Protein AF-0000000080178381 (afdb_homodimer)

Solvent-accessible surface area (backbone atoms only — not comparable to full-atom values): 13931 Å² total; per-residue (Å²): 130,82,84,42,24,27,36,37,38,42,41,28,41,81,83,70,48,75,40,32,38,35,23,64,36,39,39,66,23,72,87,39,94,45,30,37,79,58,38,41,24,31,40,45,40,70,76,48,69,77,22,50,85,29,58,55,82,27,38,68,21,19,51,15,33,73,89,41,74,45,46,66,42,96,58,54,46,18,59,75,32,49,33,56,43,47,26,31,85,32,69,50,40,33,88,44,24,36,86,57,72,25,72,48,89,58,78,54,37,22,22,26,42,34,62,61,67,28,50,38,26,8,44,62,44,56,36,41,34,39,31,71,54,73,76,84,120,129,83,85,43,22,26,36,36,38,42,39,29,39,81,85,69,47,74,40,30,36,32,23,65,36,39,38,67,22,73,85,39,93,46,30,36,80,57,37,41,24,33,41,46,40,72,75,47,69,77,23,52,86,31,58,54,82,28,38,68,21,19,50,14,33,75,89,41,76,45,46,66,43,97,58,52,47,18,59,76,31,50,33,57,41,48,24,31,84,33,70,50,40,34,88,44,23,37,85,58,72,27,73,46,90,57,78,54,38,20,23,27,42,34,62,59,66,29,50,39,24,8,44,63,44,57,36,42,34,39,31,70,56,73,74,84,121

InterPro domains:
  IPR002181 Fibrinogen, alpha/beta/gamma chain, C-terminal globular domain [PF00147] (2-132)
  IPR002181 Fibrinogen, alpha/beta/gamma chain, C-terminal globular domain [PS51406] (1-134)
  IPR002181 Fibrinogen, alpha/beta/gamma chain, C-terminal globular domain [SM00186] (1-133)
  IPR014716 Fibrinogen, alpha/beta/gamma chain, C-terminal globular, subdomain 1 [G3DSA:3.90.215.10] (1-135)
  IPR020837 Fibrinogen, conserved site [PS00514] (85-97)
  IPR036056 Fibrinogen-like, C-terminal [SSF56496] (2-133)
  IPR050373 Fibrinogen C-terminal domain-containing protein [PTHR19143] (2-132)

Organism: Aquarana catesbeiana (NCBI:txid8400)

Secondary structure (DSSP, 8-state):
---EEEEEEEEE-TT--EEEEEEEEEEESTT-SSHHHHT--EEEEEEEESS--SSGGGTTPPPB-SS---SSSSS-HHHHTTS-B--BSB-SEETTSB---EE-SSSS-BSEEHHHH-SSEE-SEEEEEEEEE----/---EEEEEEEEE-TT--EEEEEEEEEEESTT-SSHHHHT--EEEEEEEESS--SSGGGTTPPPB-SS---SSSSS-HHHHTTS-B--BSB-SEETTSB---EE-SSSS-BSEEHHHH-SSEE-SEEEEEEEEE----

Sequence (274 aa):
MQTHYQLRIDLTDFENSTAYAQYNTFGVGLYSVNADEDGYPLTVSDYSGNAGDSFGKHSGMKFTTKDMDNDHSENNCASFYHGAWWYRNCHTSNLNGQYLRGHHASYADGIEWSSWTGWQYSLKFTEMKIRPLREEKMQTHYQLRIDLTDFENSTAYAQYNTFGVGLYSVNADEDGYPLTVSDYSGNAGDSFGKHSGMKFTTKDMDNDHSENNCASFYHGAWWYRNCHTSNLNGQYLRGHHASYADGIEWSSWTGWQYSLKFTEMKIRPLREEK

Foldseek 3Di:
DDWFKKKKKWFAAPVRDIWIKIFRGWAWCVVPPDSPVVQGFIATHDIDIDQDDFCNVLHRAHKFAPVRAGEQDPDRLCVVLPHIDSAYVGGQADQGFDQPRFFADDFQRARHNDSHRHGRTHTDDMDMDMDTDDPPD/DDWFKKKKKWFAAPVRDIWIKIFRGWAWCVVPPDSPVVQGFIATHDIDIDQDDFCNVLHRAHKFAPVRAGEQDPDRLCVVLPHIDSAYVGGQADQGFDQPRFFADDFQRARHNDSHRHGRTHTDDMDMDMDTDDPPD

pLDDT: mean 91.22, std 12.2, range [43.28, 98.88]

Structure (mmCIF, N/CA/C/O backbone):
data_AF-0000000080178381-model_v1
#
loop_
_entity.id
_entity.type
_entity.pdbx_description
1 polymer 'Fibrinogen C-terminal domain-containing protein'
#
loop_
_atom_site.group_PDB
_atom_site.id
_atom_site.type_symbol
_atom_site.label_atom_id
_atom_site.label_alt_id
_atom_site.label_comp_id
_atom_site.label_asym_id
_atom_site.label_entity_id
_atom_site.label_seq_id
_atom_site.pdbx_PDB_ins_code
_atom_site.Cartn_x
_atom_site.Cartn_y
_atom_site.Cartn_z
_atom_site.occupancy
_atom_site.B_iso_or_equiv
_atom_site.auth_seq_id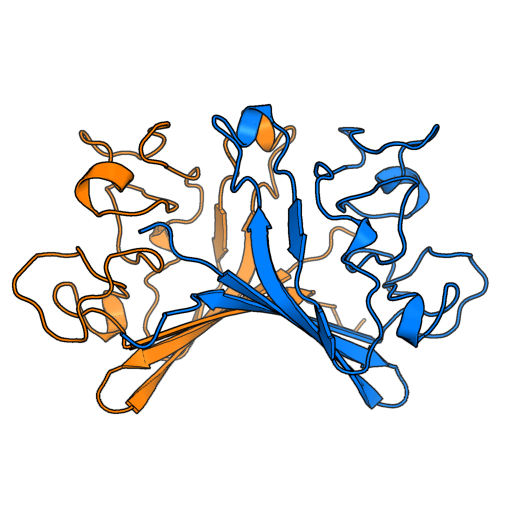
_atom_site.auth_comp_id
_atom_site.auth_asym_id
_atom_site.auth_atom_id
_atom_site.pdbx_PDB_model_num
ATOM 1 N N . MET A 1 1 ? 3.312 -5.754 -20.453 1 43.28 1 MET A N 1
ATOM 2 C CA . MET A 1 1 ? 2.789 -4.434 -20.109 1 43.28 1 MET A CA 1
ATOM 3 C C . MET A 1 1 ? 2.893 -4.184 -18.609 1 43.28 1 MET A C 1
ATOM 5 O O . MET A 1 1 ? 2.801 -5.121 -17.812 1 43.28 1 MET A O 1
ATOM 9 N N . GLN A 1 2 ? 3.492 -3.15 -18.234 1 55.22 2 GLN A N 1
ATOM 10 C CA . GLN A 1 2 ? 3.664 -2.869 -16.812 1 55.22 2 GLN A CA 1
ATOM 11 C C . GLN A 1 2 ? 2.32 -2.619 -16.141 1 55.22 2 GLN A C 1
ATOM 13 O O . GLN A 1 2 ? 1.459 -1.933 -16.688 1 55.22 2 GLN A O 1
ATOM 18 N N . THR A 1 3 ? 1.926 -3.367 -15.188 1 67.25 3 THR A N 1
ATOM 19 C CA . THR A 1 3 ? 0.679 -3.207 -14.445 1 67.25 3 THR A CA 1
ATOM 20 C C . THR A 1 3 ? 0.602 -1.823 -13.805 1 67.25 3 THR A C 1
ATOM 22 O O . THR A 1 3 ? 1.578 -1.348 -13.227 1 67.25 3 THR A O 1
ATOM 25 N N . HIS A 1 4 ? -0.425 -1.057 -14.336 1 85.75 4 HIS A N 1
ATOM 26 C CA . HIS A 1 4 ? -0.74 0.217 -13.695 1 85.75 4 HIS A CA 1
ATOM 27 C C . HIS A 1 4 ? -1.604 0.014 -12.453 1 85.75 4 HIS A C 1
ATOM 29 O O . HIS A 1 4 ? -2.428 -0.903 -12.414 1 85.75 4 HIS A O 1
ATOM 35 N N . TYR A 1 5 ? -1.321 0.897 -11.484 1 94.12 5 TYR A N 1
ATOM 36 C CA . TYR A 1 5 ? -2.082 0.745 -10.25 1 94.12 5 TYR A CA 1
ATOM 37 C C . TYR A 1 5 ? -2.881 2.006 -9.945 1 94.12 5 TYR A C 1
ATOM 39 O O . TYR A 1 5 ? -2.492 3.105 -10.344 1 94.12 5 TYR A O 1
ATOM 47 N N . GLN A 1 6 ? -3.986 1.771 -9.367 1 96.81 6 GLN A N 1
ATOM 48 C CA . GLN A 1 6 ? -4.816 2.82 -8.781 1 96.81 6 GLN A CA 1
ATOM 49 C C . GLN A 1 6 ? -4.688 2.84 -7.258 1 96.81 6 GLN A C 1
ATOM 51 O O . GLN A 1 6 ? -4.578 1.787 -6.629 1 96.81 6 GLN A O 1
ATOM 56 N N . LEU A 1 7 ? -4.738 4.02 -6.695 1 98.19 7 LEU A N 1
ATOM 57 C CA . LEU A 1 7 ? -4.73 4.219 -5.25 1 98.19 7 LEU A CA 1
ATOM 58 C C . LEU A 1 7 ? -5.973 4.977 -4.797 1 98.19 7 LEU A C 1
ATOM 60 O O . LEU A 1 7 ? -6.293 6.035 -5.34 1 98.19 7 LEU A O 1
ATOM 64 N N . ARG A 1 8 ? -6.68 4.406 -3.939 1 98.56 8 ARG A N 1
ATOM 65 C CA . ARG A 1 8 ? -7.754 5.113 -3.256 1 98.56 8 ARG A CA 1
ATOM 66 C C . ARG A 1 8 ? -7.449 5.266 -1.769 1 98.56 8 ARG A C 1
ATOM 68 O O . ARG A 1 8 ? -6.969 4.332 -1.129 1 98.56 8 ARG A O 1
ATOM 75 N N . ILE A 1 9 ? -7.652 6.422 -1.233 1 98.75 9 ILE A N 1
ATOM 76 C CA . ILE A 1 9 ? -7.48 6.711 0.186 1 98.75 9 ILE A CA 1
ATOM 77 C C . ILE A 1 9 ? -8.828 7.098 0.798 1 98.75 9 ILE A C 1
ATOM 79 O O . ILE A 1 9 ? -9.445 8.086 0.385 1 98.75 9 ILE A O 1
ATOM 83 N N . ASP A 1 10 ? -9.281 6.371 1.754 1 98.81 10 ASP A N 1
ATOM 84 C CA . ASP A 1 10 ? -10.492 6.672 2.506 1 98.81 10 ASP A CA 1
ATOM 85 C C . ASP A 1 10 ? -10.164 7.371 3.824 1 98.81 10 ASP A C 1
ATOM 87 O O . ASP A 1 10 ? -9.25 6.957 4.539 1 98.81 10 ASP A O 1
ATOM 91 N N . LEU A 1 11 ? -10.922 8.406 4.07 1 98.81 11 LEU A N 1
ATOM 92 C CA . LEU A 1 11 ? -10.695 9.25 5.234 1 98.81 11 LEU A CA 1
ATOM 93 C C . LEU A 1 11 ? -11.953 9.352 6.09 1 98.81 11 LEU A C 1
ATOM 95 O O . LEU A 1 11 ? -13.062 9.445 5.562 1 98.81 11 LEU A O 1
ATOM 99 N N . THR A 1 12 ? -11.844 9.328 7.398 1 98.62 12 THR A N 1
ATOM 100 C CA . THR A 1 12 ? -12.938 9.516 8.344 1 98.62 12 THR A CA 1
ATOM 101 C C . THR A 1 12 ? -12.539 10.484 9.453 1 98.62 12 THR A C 1
ATOM 103 O O . THR A 1 12 ? -11.43 10.406 9.984 1 98.62 12 THR A O 1
ATOM 106 N N . ASP A 1 13 ? -13.469 11.375 9.703 1 98.5 13 ASP A N 1
ATOM 107 C CA . ASP A 1 13 ? -13.211 12.297 10.812 1 98.5 13 ASP A CA 1
ATOM 108 C C . ASP A 1 13 ? -13.945 11.852 12.078 1 98.5 13 ASP A C 1
ATOM 110 O O . ASP A 1 13 ? -14.555 10.781 12.102 1 98.5 13 ASP A O 1
ATOM 114 N N . PHE A 1 14 ? -13.805 12.562 13.141 1 98.12 14 PHE A N 1
ATOM 115 C CA . PHE A 1 14 ? -14.336 12.148 14.43 1 98.12 14 PHE A CA 1
ATOM 116 C C . PHE A 1 14 ? -15.828 12.43 14.516 1 98.12 14 PHE A C 1
ATOM 118 O O . PHE A 1 14 ? -16.5 11.961 15.438 1 98.12 14 PHE A O 1
ATOM 125 N N . GLU A 1 15 ? -16.359 13.109 13.578 1 97.94 15 GLU A N 1
ATOM 126 C CA . GLU A 1 15 ? -17.812 13.242 13.445 1 97.94 15 GLU A CA 1
ATOM 127 C C . GLU A 1 15 ? -18.391 12.141 12.57 1 97.94 15 GLU A C 1
ATOM 129 O O . GLU A 1 15 ? -19.578 12.164 12.234 1 97.94 15 GLU A O 1
ATOM 134 N N . ASN A 1 16 ? -17.578 11.242 12.148 1 98.31 16 ASN A N 1
ATOM 135 C CA . ASN A 1 16 ? -17.922 10.086 11.328 1 98.31 16 ASN A CA 1
ATOM 136 C C . ASN A 1 16 ? -18.281 10.492 9.906 1 98.31 16 ASN A C 1
ATOM 138 O O . ASN A 1 16 ? -19 9.766 9.211 1 98.31 16 ASN A O 1
ATOM 142 N N . SER A 1 17 ? -17.953 11.664 9.586 1 98.62 17 SER A N 1
ATOM 143 C CA . SER A 1 17 ? -18.016 12.008 8.172 1 98.62 17 SER A CA 1
ATOM 144 C C . SER A 1 17 ? -16.906 11.312 7.387 1 98.62 17 SER A C 1
ATOM 146 O O . SER A 1 17 ? -15.82 11.062 7.926 1 98.62 17 SER A O 1
ATOM 148 N N . THR A 1 18 ? -17.203 11.016 6.129 1 98.75 18 THR A N 1
ATOM 149 C CA . THR A 1 18 ? -16.219 10.312 5.312 1 98.75 18 THR A CA 1
ATOM 150 C C . THR A 1 18 ? -15.93 11.086 4.031 1 98.75 18 THR A C 1
ATOM 152 O O . THR A 1 18 ? -16.797 11.797 3.518 1 98.75 18 THR A O 1
ATOM 155 N N . ALA A 1 19 ? -14.758 11.023 3.535 1 98.88 19 ALA A N 1
ATOM 156 C CA . ALA A 1 19 ? -14.289 11.516 2.244 1 98.88 19 ALA A CA 1
ATOM 157 C C . ALA A 1 19 ? -13.273 10.57 1.626 1 98.88 19 ALA A C 1
ATOM 159 O O . ALA A 1 19 ? -12.805 9.633 2.285 1 98.88 19 ALA A O 1
ATOM 160 N N . TYR A 1 20 ? -13.023 10.773 0.328 1 98.88 20 TYR A N 1
ATOM 161 C CA . TYR A 1 20 ? -12.031 9.906 -0.297 1 98.88 20 TYR A CA 1
ATOM 162 C C . TYR A 1 20 ? -11.258 10.656 -1.379 1 98.88 20 TYR A C 1
ATOM 164 O O . TYR A 1 20 ? -11.742 11.641 -1.928 1 98.88 20 TYR A O 1
ATOM 172 N N . ALA A 1 21 ? -10.094 10.227 -1.617 1 98.88 21 ALA A N 1
ATOM 173 C CA . ALA A 1 21 ? -9.234 10.633 -2.725 1 98.88 21 ALA A CA 1
ATOM 174 C C . ALA A 1 21 ? -8.789 9.422 -3.547 1 98.88 21 ALA A C 1
ATOM 176 O O . ALA A 1 21 ? -8.328 8.422 -2.992 1 98.88 21 ALA A O 1
ATOM 177 N N . GLN A 1 22 ? -8.984 9.523 -4.828 1 98.75 22 GLN A N 1
ATOM 178 C CA . GLN A 1 22 ? -8.594 8.445 -5.727 1 98.75 22 GLN A CA 1
ATOM 179 C C . GLN A 1 22 ? -7.609 8.945 -6.785 1 98.75 22 GLN A C 1
ATOM 181 O O . GLN A 1 22 ? -7.785 10.031 -7.34 1 98.75 22 GLN A O 1
ATOM 186 N N . TYR A 1 23 ? -6.57 8.141 -7.004 1 98.5 23 TYR A N 1
ATOM 187 C CA . TYR A 1 23 ? -5.57 8.414 -8.031 1 98.5 23 TYR A CA 1
ATOM 188 C C . TYR A 1 23 ? -5.473 7.254 -9.016 1 98.5 23 TYR A C 1
ATOM 190 O O . TYR A 1 23 ? -5.195 6.117 -8.625 1 98.5 23 TYR A O 1
ATOM 198 N N . ASN A 1 24 ? -5.605 7.527 -10.32 1 97.06 24 ASN A N 1
ATOM 199 C CA . ASN A 1 24 ? -5.641 6.457 -11.312 1 97.06 24 ASN A CA 1
ATOM 200 C C . ASN A 1 24 ? -4.238 6.039 -11.742 1 97.06 24 ASN A C 1
ATOM 202 O O . ASN A 1 24 ? -4.062 5.016 -12.406 1 97.06 24 ASN A O 1
ATOM 206 N N . THR A 1 25 ? -3.297 6.797 -11.391 1 95.25 25 THR A N 1
ATOM 207 C CA . THR A 1 25 ? -1.892 6.438 -11.547 1 95.25 25 THR A CA 1
ATOM 208 C C . THR A 1 25 ? -1.187 6.422 -10.195 1 95.25 25 THR A C 1
ATOM 210 O O . THR A 1 25 ? -1.163 7.434 -9.492 1 95.25 25 THR A O 1
ATOM 213 N N . PHE A 1 26 ? -0.687 5.277 -9.945 1 95.31 26 PHE A N 1
ATOM 214 C CA . PHE A 1 26 ? -0 5.145 -8.664 1 95.31 26 PHE A CA 1
ATOM 215 C C . PHE A 1 26 ? 1.188 4.199 -8.781 1 95.31 26 PHE A C 1
ATOM 217 O O . PHE A 1 26 ? 1.103 3.17 -9.453 1 95.31 26 PHE A O 1
ATOM 224 N N . GLY A 1 27 ? 2.23 4.617 -8.008 1 90.69 27 GLY A N 1
ATOM 225 C CA . GLY A 1 27 ? 3.367 3.721 -7.852 1 90.69 27 GLY A CA 1
ATOM 226 C C . GLY A 1 27 ? 4.438 4.266 -6.926 1 90.69 27 GLY A C 1
ATOM 227 O O . GLY A 1 27 ? 4.555 5.48 -6.75 1 90.69 27 GLY A O 1
ATOM 228 N N . VAL A 1 28 ? 5.188 3.371 -6.375 1 85.5 28 VAL A N 1
ATOM 229 C CA . VAL A 1 28 ? 6.383 3.707 -5.609 1 85.5 28 VAL A CA 1
ATOM 230 C C . VAL A 1 28 ? 7.617 3.119 -6.289 1 85.5 28 VAL A C 1
ATOM 232 O O . VAL A 1 28 ? 7.684 1.911 -6.527 1 85.5 28 VAL A O 1
ATOM 235 N N . GLY A 1 29 ? 8.508 3.977 -6.699 1 78.25 29 GLY A N 1
ATOM 236 C CA . GLY A 1 29 ? 9.711 3.537 -7.387 1 78.25 29 GLY A CA 1
ATOM 237 C C . GLY A 1 29 ? 9.461 3.154 -8.836 1 78.25 29 GLY A C 1
ATOM 238 O O . GLY A 1 29 ? 10.242 2.398 -9.422 1 78.25 29 GLY A O 1
ATOM 239 N N . LEU A 1 30 ? 8.32 3.482 -9.406 1 67.25 30 LEU A N 1
ATOM 240 C CA . LEU A 1 30 ? 7.887 3.066 -10.734 1 67.25 30 LEU A CA 1
ATOM 241 C C . LEU A 1 30 ? 8.93 3.428 -11.789 1 67.25 30 LEU A C 1
ATOM 243 O O . LEU A 1 30 ? 9.219 2.627 -12.68 1 67.25 30 LEU A O 1
ATOM 247 N N . TYR A 1 31 ? 9.5 4.484 -11.672 1 62.75 31 TYR A N 1
ATOM 248 C CA . TYR A 1 31 ? 10.422 4.926 -12.711 1 62.75 31 TYR A CA 1
ATOM 249 C C . TYR A 1 31 ? 11.867 4.762 -12.258 1 62.75 31 TYR A C 1
ATOM 251 O O . TYR A 1 31 ? 12.789 5.25 -12.914 1 62.75 31 TYR A O 1
ATOM 259 N N . SER A 1 32 ? 11.922 4.023 -11.227 1 60.69 32 SER A N 1
ATOM 260 C CA . SER A 1 32 ? 13.273 3.898 -10.688 1 60.69 32 SER A CA 1
ATOM 261 C C . SER A 1 32 ? 13.977 2.666 -11.242 1 60.69 32 SER A C 1
ATOM 263 O O . SER A 1 32 ? 13.375 1.599 -11.359 1 60.69 32 SER A O 1
ATOM 265 N N . VAL A 1 33 ? 15.148 2.867 -11.867 1 58.97 33 VAL A N 1
ATOM 266 C CA . VAL A 1 33 ? 15.977 1.742 -12.281 1 58.97 33 VAL A CA 1
ATOM 267 C C . VAL A 1 33 ? 16.391 0.929 -11.062 1 58.97 33 VAL A C 1
ATOM 269 O O . VAL A 1 33 ? 16.406 -0.303 -11.102 1 58.97 33 VAL A O 1
ATOM 272 N N . ASN A 1 34 ? 16.75 1.725 -10.008 1 64.75 34 ASN A N 1
ATOM 273 C CA . ASN A 1 34 ? 17.078 1.156 -8.703 1 64.75 34 ASN A CA 1
ATOM 274 C C . ASN A 1 34 ? 16.359 1.886 -7.578 1 64.75 34 ASN A C 1
ATOM 276 O O . ASN A 1 34 ? 16.844 2.902 -7.078 1 64.75 34 ASN A O 1
ATOM 280 N N . ALA A 1 35 ? 15.164 1.38 -7.352 1 61 35 ALA A N 1
ATOM 281 C CA . ALA A 1 35 ? 14.328 2.066 -6.375 1 61 35 ALA A CA 1
ATOM 282 C C . ALA A 1 35 ? 15.07 2.271 -5.055 1 61 35 ALA A C 1
ATOM 284 O O . ALA A 1 35 ? 14.906 3.303 -4.398 1 61 35 ALA A O 1
ATOM 285 N N . ASP A 1 36 ? 15.891 1.332 -4.773 1 60.75 36 ASP A N 1
ATOM 286 C CA . ASP A 1 36 ? 16.641 1.412 -3.521 1 60.75 36 ASP A CA 1
ATOM 287 C C . ASP A 1 36 ? 17.578 2.615 -3.518 1 60.75 36 ASP A C 1
ATOM 289 O O . ASP A 1 36 ? 17.703 3.312 -2.51 1 60.75 36 ASP A O 1
ATOM 293 N N . GLU A 1 37 ? 18.094 2.754 -4.594 1 66.31 37 GLU A N 1
ATOM 294 C CA . GLU A 1 37 ? 19.062 3.844 -4.727 1 66.31 37 GLU A CA 1
ATOM 295 C C . GLU A 1 37 ? 18.344 5.184 -4.922 1 66.31 37 GLU A C 1
ATOM 297 O O . GLU A 1 37 ? 18.828 6.219 -4.453 1 66.31 37 GLU A O 1
ATOM 302 N N . ASP A 1 38 ? 17.219 5.02 -5.387 1 70.62 38 ASP A N 1
ATOM 303 C CA . ASP A 1 38 ? 16.547 6.262 -5.766 1 70.62 38 ASP A CA 1
ATOM 304 C C . ASP A 1 38 ? 15.586 6.727 -4.668 1 70.62 38 ASP A C 1
ATOM 306 O O . ASP A 1 38 ? 14.953 7.773 -4.797 1 70.62 38 ASP A O 1
ATOM 310 N N . GLY A 1 39 ? 15.43 6.012 -3.584 1 73.75 39 GLY A N 1
ATOM 311 C CA . GLY A 1 39 ? 14.719 6.473 -2.404 1 73.75 39 GLY A CA 1
ATOM 312 C C . GLY A 1 39 ? 13.211 6.289 -2.51 1 73.75 39 GLY A C 1
ATOM 313 O O . GLY A 1 39 ? 12.445 7.082 -1.964 1 73.75 39 GLY A O 1
ATOM 314 N N . TYR A 1 40 ? 12.68 5.43 -3.338 1 78.5 40 TYR A N 1
ATOM 315 C CA . TYR A 1 40 ? 11.273 5.039 -3.463 1 78.5 40 TYR A CA 1
ATOM 316 C C . TYR A 1 40 ? 10.398 6.242 -3.793 1 78.5 40 TYR A C 1
ATOM 318 O O . TYR A 1 40 ? 9.477 6.574 -3.043 1 78.5 40 TYR A O 1
ATOM 326 N N . PRO A 1 41 ? 10.688 6.801 -4.816 1 89.25 41 PRO A N 1
ATOM 327 C CA . PRO A 1 41 ? 9.875 7.973 -5.168 1 89.25 41 PRO A CA 1
ATOM 328 C C . PRO A 1 41 ? 8.414 7.617 -5.434 1 89.25 41 PRO A C 1
ATOM 330 O O . PRO A 1 41 ? 8.125 6.562 -6.012 1 89.25 41 PRO A O 1
ATOM 333 N N . LEU A 1 42 ? 7.602 8.484 -4.977 1 93.06 42 LEU A N 1
ATOM 334 C CA . LEU A 1 42 ? 6.164 8.344 -5.172 1 93.06 42 LEU A CA 1
ATOM 335 C C . LEU A 1 42 ? 5.758 8.812 -6.566 1 93.06 42 LEU A C 1
ATOM 337 O O . LEU A 1 42 ? 6.273 9.812 -7.062 1 93.06 42 LEU A O 1
ATOM 341 N N . THR A 1 43 ? 4.934 8.078 -7.211 1 93.94 43 THR A N 1
ATOM 342 C CA . THR A 1 43 ? 4.191 8.523 -8.383 1 93.94 43 THR A CA 1
ATOM 343 C C . THR A 1 43 ? 2.688 8.477 -8.125 1 93.94 43 THR A C 1
ATOM 345 O O . THR A 1 43 ? 2.141 7.418 -7.809 1 93.94 43 THR A O 1
ATOM 348 N N . VAL A 1 44 ? 2.074 9.594 -8.172 1 97.19 44 VAL A N 1
ATOM 349 C CA . VAL A 1 44 ? 0.626 9.664 -8.008 1 97.19 44 VAL A CA 1
ATOM 350 C C . VAL A 1 44 ? 0.062 10.773 -8.891 1 97.19 44 VAL A C 1
ATOM 352 O O . VAL A 1 44 ? 0.637 11.859 -8.984 1 97.19 44 VAL A O 1
ATOM 355 N N . SER A 1 45 ? -0.987 10.461 -9.672 1 97.31 45 SER A N 1
ATOM 356 C CA . SER A 1 45 ? -1.617 11.453 -10.531 1 97.31 45 SER A CA 1
ATOM 357 C C . SER A 1 45 ? -3.031 11.039 -10.922 1 97.31 45 SER A C 1
ATOM 359 O O . SER A 1 45 ? -3.49 9.953 -10.539 1 97.31 45 SER A O 1
ATOM 361 N N . ASP A 1 46 ? -3.812 12.023 -11.633 1 97.88 46 ASP A N 1
ATOM 362 C CA . ASP A 1 46 ? -5.16 11.781 -12.133 1 97.88 46 ASP A CA 1
ATOM 363 C C . ASP A 1 46 ? -6.156 11.633 -10.984 1 97.88 46 ASP A C 1
ATOM 365 O O . ASP A 1 46 ? -6.895 10.648 -10.922 1 97.88 46 ASP A O 1
ATOM 369 N N . TYR A 1 47 ? -6.246 12.672 -10.234 1 98.62 47 TYR A N 1
ATOM 370 C CA . TYR A 1 47 ? -7.043 12.734 -9.016 1 98.62 47 TYR A CA 1
ATOM 371 C C . TYR A 1 47 ? -8.531 12.789 -9.336 1 98.62 47 TYR A C 1
ATOM 373 O O . TYR A 1 47 ? -8.938 13.461 -10.281 1 98.62 47 TYR A O 1
ATOM 381 N N . SER A 1 48 ? -9.297 12.109 -8.562 1 98.75 48 SER A N 1
ATOM 382 C CA . SER A 1 48 ? -10.742 12.266 -8.398 1 98.75 48 SER A CA 1
ATOM 383 C C . SER A 1 48 ? -11.164 12.016 -6.957 1 98.75 48 SER A C 1
ATOM 385 O O . SER A 1 48 ? -10.422 11.414 -6.18 1 98.75 48 SER A O 1
ATOM 387 N N . GLY A 1 49 ? -12.375 12.539 -6.555 1 98.75 49 GLY A N 1
ATOM 388 C CA . GLY A 1 49 ? -12.883 12.359 -5.207 1 98.75 49 GLY A CA 1
ATOM 389 C C . GLY A 1 49 ? -13.453 13.633 -4.605 1 98.75 49 GLY A C 1
ATOM 390 O O . GLY A 1 49 ? -13.523 14.664 -5.277 1 98.75 49 GLY A O 1
ATOM 391 N N . ASN A 1 50 ? -13.867 13.547 -3.301 1 98.88 50 ASN A N 1
ATOM 392 C CA . ASN A 1 50 ? -14.508 14.688 -2.658 1 98.88 50 ASN A CA 1
ATOM 393 C C . ASN A 1 50 ? -13.68 15.211 -1.486 1 98.88 50 ASN A C 1
ATOM 395 O O . ASN A 1 50 ? -14.109 16.109 -0.769 1 98.88 50 ASN A O 1
ATOM 399 N N . ALA A 1 51 ? -12.523 14.727 -1.276 1 98.81 51 ALA A N 1
ATOM 400 C CA . ALA A 1 51 ? -11.68 15.141 -0.161 1 98.81 51 ALA A CA 1
ATOM 401 C C . ALA A 1 51 ? -10.781 16.312 -0.559 1 98.81 51 ALA A C 1
ATOM 403 O O . ALA A 1 51 ? -10.164 16.953 0.298 1 98.81 51 ALA A O 1
ATOM 404 N N . GLY A 1 52 ? -10.766 16.609 -1.847 1 98.81 52 GLY A N 1
ATOM 405 C CA . GLY A 1 52 ? -9.727 17.5 -2.336 1 98.81 52 GLY A CA 1
ATOM 406 C C . GLY A 1 52 ? -8.383 16.797 -2.5 1 98.81 52 GLY A C 1
ATOM 407 O O . GLY A 1 52 ? -8.094 15.828 -1.806 1 98.81 52 GLY A O 1
ATOM 408 N N . ASP A 1 53 ? -7.535 17.312 -3.393 1 98.81 53 ASP A N 1
ATOM 409 C CA . ASP A 1 53 ? -6.262 16.656 -3.693 1 98.81 53 ASP A CA 1
ATOM 410 C C . ASP A 1 53 ? -5.16 17.156 -2.758 1 98.81 53 ASP A C 1
ATOM 412 O O . ASP A 1 53 ? -4.629 18.266 -2.943 1 98.81 53 ASP A O 1
ATOM 416 N N . SER A 1 54 ? -4.762 16.391 -1.815 1 98.81 54 SER A N 1
ATOM 417 C CA . SER A 1 54 ? -3.703 16.75 -0.877 1 98.81 54 SER A CA 1
ATOM 418 C C . SER A 1 54 ? -2.494 15.836 -1.027 1 98.81 54 SER A C 1
ATOM 420 O O . SER A 1 54 ? -1.548 15.914 -0.24 1 98.81 54 SER A O 1
ATOM 422 N N . PHE A 1 55 ? -2.547 14.953 -1.979 1 98.56 55 PHE A N 1
ATOM 423 C CA . PHE A 1 55 ? -1.454 14 -2.119 1 98.56 55 PHE A CA 1
ATOM 424 C C . PHE A 1 55 ? -0.706 14.219 -3.428 1 98.56 55 PHE A C 1
ATOM 426 O O . PHE A 1 55 ? 0.46 13.836 -3.555 1 98.56 55 PHE A O 1
ATOM 433 N N . GLY 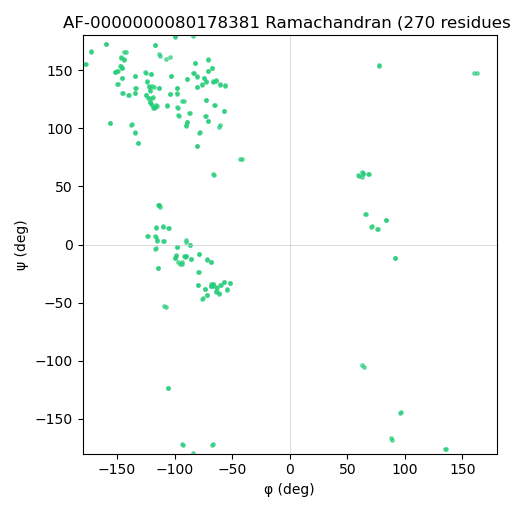A 1 56 ? -1.285 14.875 -4.406 1 98.44 56 GLY A N 1
ATOM 434 C CA . GLY A 1 56 ? -0.704 15.109 -5.719 1 98.44 56 GLY A CA 1
ATOM 435 C C . GLY A 1 56 ? 0.594 15.898 -5.66 1 98.44 56 GLY A C 1
ATOM 436 O O . GLY A 1 56 ? 1.521 15.633 -6.43 1 98.44 56 GLY A O 1
ATOM 437 N N . LYS A 1 57 ? 0.681 16.797 -4.762 1 97.56 57 LYS A N 1
ATOM 438 C CA . LYS A 1 57 ? 1.862 17.641 -4.629 1 97.56 57 LYS A CA 1
ATOM 439 C C . LYS A 1 57 ? 3.07 16.844 -4.164 1 97.56 57 LYS A C 1
ATOM 441 O O . LYS A 1 57 ? 4.207 17.312 -4.242 1 97.56 57 LYS A O 1
ATOM 446 N N . HIS A 1 58 ? 2.844 15.711 -3.693 1 97.69 58 HIS A N 1
ATOM 447 C CA . HIS A 1 58 ? 3.92 14.891 -3.156 1 97.69 58 HIS A CA 1
ATOM 448 C C . HIS A 1 58 ? 4.5 13.977 -4.23 1 97.69 58 HIS A C 1
ATOM 450 O O . HIS A 1 58 ? 5.527 13.328 -4.016 1 97.69 58 HIS A O 1
ATOM 456 N N . SER A 1 59 ? 3.846 13.898 -5.375 1 97 59 SER A N 1
ATOM 457 C CA . SER A 1 59 ? 4.355 13.07 -6.457 1 97 59 SER A CA 1
ATOM 458 C C . SER A 1 59 ? 5.781 13.461 -6.832 1 97 59 SER A C 1
ATOM 460 O O . SER A 1 59 ? 6.113 14.648 -6.891 1 97 59 SER A O 1
ATOM 462 N N . GLY A 1 60 ? 6.609 12.422 -7.047 1 94.19 60 GLY A N 1
ATOM 463 C CA . GLY A 1 60 ? 7.996 12.656 -7.406 1 94.19 60 GLY A CA 1
ATOM 464 C C . GLY A 1 60 ? 8.922 12.727 -6.203 1 94.19 60 GLY A C 1
ATOM 465 O O . GLY A 1 60 ? 10.141 12.672 -6.352 1 94.19 60 GLY A O 1
ATOM 466 N N . MET A 1 61 ? 8.414 12.812 -5.043 1 94.75 61 MET A N 1
ATOM 467 C CA . MET A 1 61 ? 9.227 12.945 -3.84 1 94.75 61 MET A CA 1
ATOM 468 C C . MET A 1 61 ? 9.711 11.586 -3.355 1 94.75 61 MET A C 1
ATOM 470 O O . MET A 1 61 ? 9 10.586 -3.479 1 94.75 61 MET A O 1
ATOM 474 N N . LYS A 1 62 ? 10.859 11.617 -2.799 1 90.56 62 LYS A N 1
ATOM 475 C CA . LYS A 1 62 ? 11.406 10.438 -2.131 1 90.56 62 LYS A CA 1
ATOM 476 C C . LYS A 1 62 ? 10.859 10.312 -0.71 1 90.56 62 LYS A C 1
ATOM 478 O O . LYS A 1 62 ? 10.469 11.312 -0.098 1 90.56 62 LYS A O 1
ATOM 483 N N . PHE A 1 63 ? 10.883 9.109 -0.24 1 89.12 63 PHE A N 1
ATOM 484 C CA . PHE A 1 63 ? 10.398 8.852 1.11 1 89.12 63 PHE A CA 1
ATOM 485 C C . PHE A 1 63 ? 11.375 9.383 2.15 1 89.12 63 PHE A C 1
ATOM 487 O O . PHE A 1 63 ? 12.57 9.078 2.096 1 89.12 63 PHE A O 1
ATOM 494 N N . THR A 1 64 ? 10.891 10.25 3.049 1 90.5 64 THR A N 1
ATOM 495 C CA . THR A 1 64 ? 11.711 10.836 4.102 1 90.5 64 THR A CA 1
ATOM 496 C C . THR A 1 64 ? 11.422 10.18 5.445 1 90.5 64 THR A C 1
ATOM 498 O O . THR A 1 64 ? 10.258 9.961 5.797 1 90.5 64 THR A O 1
ATOM 501 N N . THR A 1 65 ? 12.438 9.766 6.129 1 88.19 65 THR A N 1
ATOM 502 C CA . THR A 1 65 ? 12.359 9.297 7.508 1 88.19 65 THR A CA 1
ATOM 503 C C . THR A 1 65 ? 13.164 10.195 8.438 1 88.19 65 THR A C 1
ATOM 505 O O . THR A 1 65 ? 13.828 11.125 7.984 1 88.19 65 THR A O 1
ATOM 508 N N . LYS A 1 66 ? 12.992 9.93 9.734 1 87.69 66 LYS A N 1
ATOM 509 C CA . LYS A 1 66 ? 13.75 10.703 10.703 1 87.69 66 LYS A CA 1
ATOM 510 C C . LYS A 1 66 ? 15.25 10.594 10.453 1 87.69 66 LYS A C 1
ATOM 512 O O . LYS A 1 66 ? 15.992 11.562 10.641 1 87.69 66 LYS A O 1
ATOM 517 N N . ASP A 1 67 ? 15.703 9.5 9.977 1 85.31 67 ASP A N 1
ATOM 518 C CA . ASP A 1 67 ? 17.125 9.227 9.836 1 85.31 67 ASP A CA 1
ATOM 519 C C . ASP A 1 67 ? 17.594 9.477 8.406 1 85.31 67 ASP A C 1
ATOM 521 O O . ASP A 1 67 ? 18.797 9.453 8.133 1 85.31 67 ASP A O 1
ATOM 525 N N . MET A 1 68 ? 16.734 9.703 7.504 1 85.5 68 MET A N 1
ATOM 526 C CA . MET A 1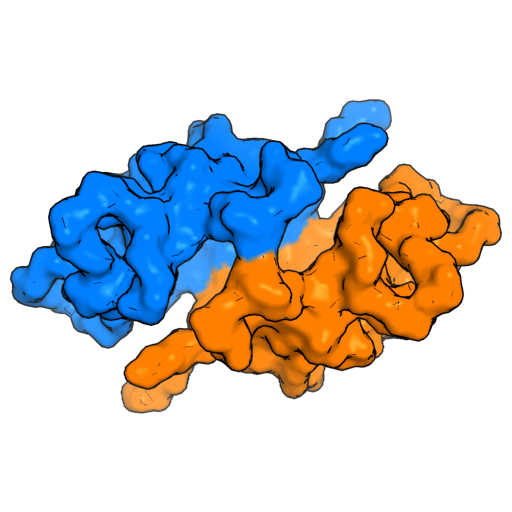 68 ? 17.078 9.93 6.102 1 85.5 68 MET A CA 1
ATOM 527 C C . MET A 1 68 ? 16.25 11.078 5.527 1 85.5 68 MET A C 1
ATOM 529 O O . MET A 1 68 ? 15.141 10.859 5.027 1 85.5 68 MET A O 1
ATOM 533 N N . ASP A 1 69 ? 16.906 12.195 5.41 1 90.19 69 ASP A N 1
ATOM 534 C CA . ASP A 1 69 ? 16.219 13.391 4.926 1 90.19 69 ASP A CA 1
ATOM 535 C C . ASP A 1 69 ? 16.234 13.453 3.4 1 90.19 69 ASP A C 1
ATOM 537 O O . ASP A 1 69 ? 17.281 13.711 2.799 1 90.19 69 ASP A O 1
ATOM 541 N N . ASN A 1 70 ? 15.094 13.328 2.809 1 90.31 70 ASN A N 1
ATOM 542 C CA . ASN A 1 70 ? 14.977 13.359 1.354 1 90.31 70 ASN A CA 1
ATOM 543 C C . ASN A 1 70 ? 14 14.438 0.898 1 90.31 70 ASN A C 1
ATOM 545 O O . ASN A 1 70 ? 13.617 14.484 -0.273 1 90.31 70 ASN A O 1
ATOM 549 N N . ASP A 1 71 ? 13.602 15.195 1.851 1 93.81 71 ASP A N 1
ATOM 550 C CA . ASP A 1 71 ? 12.594 16.188 1.503 1 93.81 71 ASP A CA 1
ATOM 551 C C . ASP A 1 71 ? 13.234 17.438 0.918 1 93.81 71 ASP A C 1
ATOM 553 O O . ASP A 1 71 ? 14.422 17.438 0.594 1 93.81 71 ASP A O 1
AT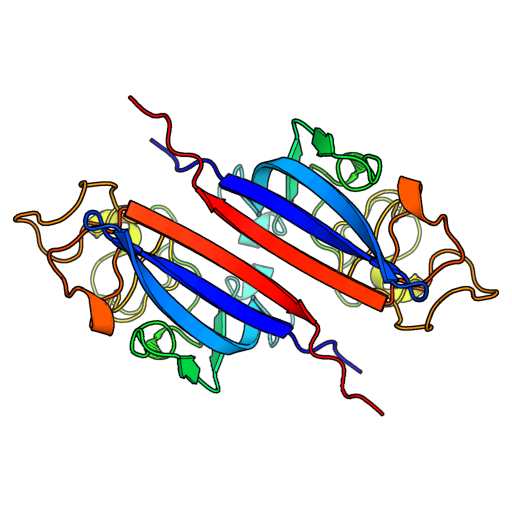OM 557 N N . HIS A 1 72 ? 12.422 18.406 0.58 1 94.25 72 HIS A N 1
ATOM 558 C CA . HIS A 1 72 ? 12.898 19.641 -0.042 1 94.25 72 HIS A CA 1
ATOM 559 C C . HIS A 1 72 ? 12.703 20.828 0.887 1 94.25 72 HIS A C 1
ATOM 561 O O . HIS A 1 72 ? 12.328 21.906 0.439 1 94.25 72 HIS A O 1
ATOM 567 N N . SER A 1 73 ? 12.812 20.562 2.098 1 93.81 73 SER A N 1
ATOM 568 C CA . SER A 1 73 ? 12.711 21.594 3.115 1 93.81 73 SER A CA 1
ATOM 569 C C . SER A 1 73 ? 14.047 21.812 3.82 1 93.81 73 SER A C 1
ATOM 571 O O . SER A 1 73 ? 14.977 21.016 3.654 1 93.81 73 SER A O 1
ATOM 573 N N . GLU A 1 74 ? 14.164 22.938 4.488 1 93.38 74 GLU A N 1
ATOM 574 C CA . GLU A 1 74 ? 15.383 23.219 5.238 1 93.38 74 GLU A CA 1
ATOM 575 C C . GLU A 1 74 ? 15.547 22.25 6.414 1 93.38 74 GLU A C 1
ATOM 577 O O . GLU A 1 74 ? 16.656 21.859 6.758 1 93.38 74 GLU A O 1
ATOM 582 N N . ASN A 1 75 ? 14.484 21.906 6.988 1 94.06 75 ASN A N 1
ATOM 583 C CA . ASN A 1 75 ? 14.492 20.938 8.086 1 94.06 75 ASN A CA 1
ATOM 584 C C . ASN A 1 75 ? 13.992 19.578 7.633 1 94.06 75 ASN A C 1
ATOM 586 O O . ASN A 1 75 ? 13.438 19.438 6.539 1 94.06 75 ASN A O 1
ATOM 590 N N . ASN A 1 76 ? 14.32 18.594 8.422 1 96.31 76 ASN A N 1
ATOM 591 C CA . ASN A 1 76 ? 13.766 17.266 8.156 1 96.31 76 ASN A CA 1
ATOM 592 C C . ASN A 1 76 ? 12.297 17.188 8.539 1 96.31 76 ASN A C 1
ATOM 594 O O . ASN A 1 76 ? 11.961 17.109 9.727 1 96.31 76 ASN A O 1
ATOM 598 N N . CYS A 1 77 ? 11.484 17.094 7.672 1 96.94 77 CYS A N 1
ATOM 599 C CA . CYS A 1 77 ? 10.039 17.156 7.887 1 96.94 77 CYS A CA 1
ATOM 600 C C . CYS A 1 77 ? 9.562 15.945 8.688 1 96.94 77 CYS A C 1
ATOM 602 O O . CYS A 1 77 ? 8.602 16.047 9.445 1 96.94 77 CYS A O 1
ATOM 604 N N . ALA A 1 78 ? 10.188 14.805 8.477 1 93.81 78 ALA A N 1
ATOM 605 C CA . ALA A 1 78 ? 9.789 13.609 9.219 1 93.81 78 ALA A CA 1
ATOM 606 C C . ALA A 1 78 ? 10.016 13.789 10.719 1 93.81 78 ALA A C 1
ATOM 608 O O . ALA A 1 78 ? 9.242 13.289 11.539 1 93.81 78 ALA A O 1
ATOM 609 N N . SER A 1 79 ? 11.047 14.43 11.016 1 93.75 79 SER A N 1
ATOM 610 C CA . SER A 1 79 ? 11.32 14.742 12.422 1 93.75 79 SER A CA 1
ATOM 611 C C . SER A 1 79 ? 10.367 15.805 12.945 1 93.75 79 SER A C 1
ATOM 613 O O . SER A 1 79 ? 9.828 15.672 14.047 1 93.75 79 SER A O 1
ATOM 615 N N . PHE A 1 80 ? 10.133 16.766 12.242 1 95 80 PHE A N 1
ATOM 616 C CA . PHE A 1 80 ? 9.352 17.922 12.672 1 95 80 PHE A CA 1
ATOM 617 C C . PHE A 1 80 ? 7.871 17.578 12.75 1 95 80 PHE A C 1
ATOM 619 O O . PHE A 1 80 ? 7.164 18.031 13.656 1 95 80 PHE A O 1
ATOM 626 N N . TYR A 1 81 ? 7.422 16.797 11.812 1 94.19 81 TYR A N 1
ATOM 627 C CA . TYR A 1 81 ? 5.996 16.5 11.727 1 94.19 81 TYR A CA 1
ATOM 628 C C . TYR A 1 81 ? 5.719 15.055 12.094 1 94.19 81 TYR A C 1
ATOM 630 O O . TYR A 1 81 ? 4.66 14.516 11.766 1 94.19 81 TYR A O 1
ATOM 638 N N . HIS A 1 82 ? 6.594 14.422 12.672 1 87.62 82 HIS A N 1
ATOM 639 C CA . HIS A 1 82 ? 6.426 13.188 13.43 1 87.62 82 HIS A CA 1
ATOM 640 C C . HIS A 1 82 ? 5.957 12.047 12.531 1 87.62 82 HIS A C 1
ATOM 642 O O . HIS A 1 82 ? 4.926 11.422 12.805 1 87.62 82 HIS A O 1
ATOM 648 N N . GLY A 1 83 ? 6.668 11.695 11.594 1 88.44 83 GLY A N 1
ATOM 649 C CA . GLY A 1 83 ? 6.309 10.547 10.781 1 88.44 83 GLY A CA 1
ATOM 650 C C . GLY A 1 83 ? 6.988 10.539 9.422 1 88.44 83 GLY A C 1
ATOM 651 O O . GLY A 1 83 ? 7.25 11.602 8.852 1 88.44 83 GLY A O 1
ATOM 652 N N . ALA A 1 84 ? 7.258 9.359 8.938 1 90.25 84 ALA A N 1
ATOM 653 C CA . ALA A 1 84 ? 7.816 9.203 7.598 1 90.25 84 ALA A CA 1
ATOM 654 C C . ALA A 1 84 ? 6.754 9.445 6.531 1 90.25 84 ALA A C 1
ATOM 656 O O . ALA A 1 84 ? 5.598 9.055 6.699 1 90.25 84 ALA A O 1
ATOM 657 N N . TRP A 1 85 ? 7.164 10.039 5.5 1 93.94 85 TRP A N 1
ATOM 658 C CA . TRP A 1 85 ? 6.23 10.375 4.43 1 93.94 85 TRP A CA 1
ATOM 659 C C . TRP A 1 85 ? 6.973 10.914 3.209 1 93.94 85 TRP A C 1
ATOM 661 O O . TRP A 1 85 ? 8.18 11.148 3.266 1 93.94 85 TRP A O 1
ATOM 671 N N . TRP A 1 86 ? 6.277 10.977 2.127 1 95.19 86 TRP A N 1
ATOM 672 C CA . TRP A 1 86 ? 6.82 11.625 0.937 1 95.19 86 TRP A CA 1
ATOM 673 C C . TRP A 1 86 ? 6.68 13.141 1.028 1 95.19 86 TRP A C 1
ATOM 675 O O . TRP A 1 86 ? 5.844 13.734 0.347 1 95.19 86 TRP A O 1
ATOM 685 N N . TYR A 1 87 ? 7.648 13.75 1.684 1 96.88 87 TYR A N 1
ATOM 686 C CA . TYR A 1 87 ? 7.594 15.18 1.953 1 96.88 87 TYR A CA 1
ATOM 687 C C . TYR A 1 87 ? 8.227 15.977 0.815 1 96.88 87 TYR A C 1
ATOM 689 O O . TYR A 1 87 ? 9.227 15.555 0.239 1 96.88 87 TYR A O 1
ATOM 697 N N . ARG A 1 88 ? 7.609 17.125 0.524 1 96.56 88 ARG A N 1
ATOM 698 C CA . ARG A 1 88 ? 8.219 18.172 -0.286 1 96.56 88 ARG A CA 1
ATOM 699 C C . ARG A 1 88 ? 8.648 19.359 0.581 1 96.56 88 ARG A C 1
ATOM 701 O O . ARG A 1 88 ? 9.633 19.266 1.32 1 96.56 88 ARG A O 1
ATOM 708 N N . ASN A 1 89 ? 8.156 20.672 0.284 1 95.69 89 ASN A N 1
ATOM 709 C CA . ASN A 1 89 ? 8.188 21.688 1.334 1 95.69 89 ASN A CA 1
ATOM 710 C C . ASN A 1 89 ? 7.238 21.328 2.477 1 95.69 89 ASN A C 1
ATOM 712 O O . ASN A 1 89 ? 6.297 22.078 2.754 1 95.69 89 ASN A O 1
ATOM 716 N N . CYS A 1 90 ? 7.59 20.297 2.9 1 95.5 90 CYS A N 1
ATOM 717 C CA . CYS A 1 90 ? 7.023 19.328 3.83 1 95.5 90 CYS A CA 1
ATOM 718 C C . CYS A 1 90 ? 5.742 18.719 3.271 1 95.5 90 CYS A C 1
ATOM 720 O O . CYS A 1 90 ? 5.793 17.812 2.441 1 95.5 90 CYS A O 1
ATOM 722 N N . HIS A 1 91 ? 4.398 19.219 3.904 1 97.75 91 HIS A N 1
ATOM 723 C CA . HIS A 1 91 ? 3.352 18.328 3.408 1 97.75 91 HIS A CA 1
ATOM 724 C C . HIS A 1 91 ? 2.004 19.047 3.354 1 97.75 91 HIS A C 1
ATOM 726 O O . HIS A 1 91 ? 1.793 20.031 4.055 1 97.75 91 HIS A O 1
ATOM 732 N N . THR A 1 92 ? 1.192 18.625 2.373 1 98.38 92 THR A N 1
ATOM 733 C CA . THR A 1 92 ? -0.233 18.938 2.375 1 98.38 92 THR A CA 1
ATOM 734 C C . THR A 1 92 ? -1.044 17.75 2.893 1 98.38 92 THR A C 1
ATOM 736 O O . THR A 1 92 ? -2.242 17.875 3.148 1 98.38 92 THR A O 1
ATOM 739 N N . SER A 1 93 ? -0.425 16.656 3.01 1 98.25 93 SER A N 1
ATOM 740 C CA . SER A 1 93 ? -0.981 15.492 3.672 1 98.25 93 SER A CA 1
ATOM 741 C C . SER A 1 93 ? 0.103 14.695 4.398 1 98.25 93 SER A C 1
ATOM 743 O O . SER A 1 93 ? 1.277 14.766 4.027 1 98.25 93 SER A O 1
ATOM 745 N N . ASN A 1 94 ? -0.288 14.055 5.375 1 97 94 ASN A N 1
ATOM 746 C CA . ASN A 1 94 ? 0.529 13.133 6.156 1 97 94 ASN A CA 1
ATOM 747 C C . ASN A 1 94 ? -0.329 12.094 6.875 1 97 94 ASN A C 1
ATOM 749 O O . ASN A 1 94 ? -0.968 12.398 7.883 1 97 94 ASN A O 1
ATOM 753 N N . LEU A 1 95 ? -0.316 10.891 6.352 1 96.06 95 LEU A N 1
ATOM 754 C CA . LEU A 1 95 ? -1.177 9.859 6.922 1 96.06 95 LEU A CA 1
ATOM 755 C C . LEU A 1 95 ? -0.484 9.156 8.086 1 96.06 95 LEU A C 1
ATOM 757 O O . LEU A 1 95 ? -1.086 8.312 8.75 1 96.06 95 LEU A O 1
ATOM 761 N N . ASN A 1 96 ? 0.697 9.562 8.352 1 93.12 96 ASN A N 1
ATOM 762 C CA . ASN A 1 96 ? 1.478 8.945 9.414 1 93.12 96 ASN A CA 1
ATOM 763 C C . ASN A 1 96 ? 1.784 9.938 10.531 1 93.12 96 ASN A C 1
ATOM 765 O O . ASN A 1 96 ? 2.711 9.734 11.32 1 93.12 96 ASN A O 1
ATOM 769 N N . GLY A 1 97 ? 1.113 11 10.539 1 94 97 GLY A N 1
ATOM 770 C CA . GLY A 1 97 ? 1.269 11.984 11.609 1 94 97 GLY A CA 1
ATOM 771 C C . GLY A 1 97 ? 0.77 11.484 12.953 1 94 97 GLY A C 1
ATOM 772 O O . GLY A 1 97 ? 0.411 10.312 13.094 1 94 97 GLY A O 1
ATOM 773 N N . GLN A 1 98 ? 0.75 12.406 13.906 1 94.31 98 GLN A N 1
ATOM 774 C CA . GLN A 1 98 ? 0.338 12.062 15.266 1 94.31 98 GLN A CA 1
ATOM 775 C C . GLN A 1 98 ? -1.177 11.906 15.352 1 94.31 98 GLN A C 1
ATOM 777 O O . GLN A 1 98 ? -1.927 12.68 14.758 1 94.31 98 GLN A O 1
ATOM 782 N N . TYR A 1 99 ? -1.542 10.859 16.094 1 94.69 99 TYR A N 1
ATOM 783 C CA . TYR A 1 99 ? -2.961 10.672 16.359 1 94.69 99 TYR A CA 1
ATOM 784 C C . TYR A 1 99 ? -3.43 11.617 17.469 1 94.69 99 TYR A C 1
ATOM 786 O O . TYR A 1 99 ? -3.355 11.281 18.656 1 94.69 99 TYR A O 1
ATOM 794 N N . LEU A 1 100 ? -3.99 12.75 17.094 1 95.94 100 LEU A N 1
ATOM 795 C CA . LEU A 1 100 ? -4.305 13.805 18.047 1 95.94 100 LEU A CA 1
ATOM 796 C C . LEU A 1 100 ? -5.812 13.93 18.25 1 95.94 100 LEU A C 1
ATOM 798 O O . LEU A 1 100 ? -6.281 14.859 18.922 1 95.94 100 LEU A O 1
ATOM 802 N N . ARG A 1 101 ? -6.543 13.109 17.641 1 96.06 101 ARG A N 1
ATOM 803 C CA . ARG A 1 101 ? -7.961 12.883 17.891 1 96.06 101 ARG A CA 1
ATOM 804 C C . ARG A 1 101 ? -8.781 14.133 17.578 1 96.06 101 ARG A C 1
ATOM 806 O O . ARG A 1 101 ? -9.547 14.602 18.422 1 96.06 101 ARG A O 1
ATOM 813 N N . GLY A 1 102 ? -8.734 14.547 16.359 1 97.88 102 GLY A N 1
ATOM 814 C CA . GLY A 1 102 ? -9.562 15.656 15.922 1 97.88 102 GLY A CA 1
ATOM 815 C C . GLY A 1 102 ? -8.836 16.984 15.938 1 97.88 102 GLY A C 1
ATOM 816 O O . GLY A 1 102 ? -7.672 17.062 15.539 1 97.88 102 GLY A O 1
ATOM 817 N N . HIS A 1 103 ? -9.602 18.094 16.297 1 98.19 103 HIS A N 1
ATOM 818 C CA . HIS A 1 103 ? -9 19.422 16.344 1 98.19 103 HIS A CA 1
ATOM 819 C C . HIS A 1 103 ? -7.867 19.469 17.359 1 98.19 103 HIS A C 1
ATOM 821 O O . HIS A 1 103 ? -7.984 18.922 18.453 1 98.19 103 HIS A O 1
ATOM 827 N N . HIS A 1 104 ? -6.871 20.078 16.984 1 97.75 104 HIS A N 1
ATOM 828 C CA . HIS A 1 104 ? -5.738 20.234 17.891 1 97.75 104 HIS A CA 1
ATOM 829 C C . HIS A 1 104 ? -5.035 21.578 17.656 1 97.75 104 HIS A C 1
ATOM 831 O O . HIS A 1 104 ? -5.133 22.141 16.562 1 97.75 104 HIS A O 1
ATOM 837 N N . ALA A 1 105 ? -4.277 22.062 18.547 1 97.31 105 ALA A N 1
ATOM 838 C CA . ALA A 1 105 ? -3.697 23.406 18.547 1 97.31 105 ALA A CA 1
ATOM 839 C C . ALA A 1 105 ? -2.475 23.469 17.641 1 97.31 105 ALA A C 1
ATOM 841 O O . ALA A 1 105 ? -2.242 24.484 16.969 1 97.31 105 ALA A O 1
ATOM 842 N N . SER A 1 106 ? -1.725 22.438 17.578 1 96.5 106 SER A N 1
ATOM 843 C CA . SER A 1 106 ? -0.492 22.453 16.797 1 96.5 106 SER A CA 1
ATOM 844 C C . SER A 1 106 ? -0.786 22.469 15.297 1 96.5 106 SER A C 1
ATOM 846 O O . SER A 1 106 ? -1.904 22.172 14.875 1 96.5 106 SER A O 1
ATOM 848 N N . TYR A 1 107 ? 0.25 22.922 14.586 1 96.56 107 TYR A N 1
ATOM 849 C CA . TYR A 1 107 ? 0.094 23.062 13.141 1 96.56 107 TYR A CA 1
ATOM 850 C C . TYR A 1 107 ? 0.656 21.844 12.406 1 96.56 107 TYR A C 1
ATOM 852 O O . TYR A 1 107 ? 1.844 21.547 12.531 1 96.56 107 TYR A O 1
ATOM 860 N N . ALA A 1 108 ? -0.214 21.094 11.664 1 96.31 108 ALA A N 1
ATOM 861 C CA . ALA A 1 108 ? 0.143 20.078 10.68 1 96.31 108 ALA A CA 1
ATOM 862 C C . ALA A 1 108 ? 0.817 18.891 11.352 1 96.31 108 ALA A C 1
ATOM 864 O O . ALA A 1 108 ? 1.569 18.156 10.711 1 96.31 108 ALA A O 1
ATOM 865 N N . ASP A 1 109 ? 0.556 18.625 12.633 1 96.69 109 ASP A N 1
ATOM 866 C CA . ASP A 1 109 ? 1.238 17.562 13.375 1 96.69 109 ASP A CA 1
ATOM 867 C C . ASP A 1 109 ? 0.443 16.266 13.328 1 96.69 109 ASP A C 1
ATOM 869 O O . ASP A 1 109 ? 0.965 15.195 13.664 1 96.69 109 ASP A O 1
ATOM 873 N N . GLY A 1 110 ? -0.777 16.312 12.953 1 96.62 110 GLY A N 1
ATOM 874 C CA . GLY A 1 110 ? -1.658 15.156 13.039 1 96.62 110 GLY A CA 1
ATOM 875 C C . GLY A 1 110 ? -1.707 14.344 11.766 1 96.62 110 GLY A C 1
ATOM 876 O O . GLY A 1 110 ? -0.837 14.484 10.898 1 96.62 110 GLY A O 1
ATOM 877 N N . ILE A 1 111 ? -2.639 13.367 11.75 1 96.94 111 ILE A N 1
ATOM 878 C CA . ILE A 1 111 ? -3.016 12.68 10.523 1 96.94 111 ILE A CA 1
ATOM 879 C C . ILE A 1 111 ? -3.818 13.617 9.625 1 96.94 111 ILE A C 1
ATOM 881 O O . ILE A 1 111 ? -5.02 13.812 9.836 1 96.94 111 ILE A O 1
ATOM 885 N N . GLU A 1 112 ? -3.059 14.023 8.594 1 96.5 112 GLU A N 1
ATOM 886 C CA . GLU A 1 112 ? -3.502 15.266 7.969 1 96.5 112 GLU A CA 1
ATOM 887 C C . GLU A 1 112 ? -3.881 15.039 6.504 1 96.5 112 GLU A C 1
ATOM 889 O O . GLU A 1 112 ? -3.195 14.312 5.785 1 96.5 112 GLU A O 1
ATOM 894 N N . TRP A 1 113 ? -4.969 15.617 6.16 1 98.75 113 TRP A N 1
ATOM 895 C CA . TRP A 1 113 ? -5.395 15.875 4.789 1 98.75 113 TRP A CA 1
ATOM 896 C C . TRP A 1 113 ? -5.922 17.297 4.645 1 98.75 113 TRP A C 1
ATOM 898 O O . TRP A 1 113 ? -7.117 17.547 4.809 1 98.75 113 TRP A O 1
ATOM 908 N N . SER A 1 114 ? -5.062 18.172 4.203 1 98.69 114 SER A N 1
ATOM 909 C CA . SER A 1 114 ? -5.293 19.594 4.41 1 98.69 114 SER A CA 1
ATOM 910 C C . SER A 1 114 ? -6.48 20.094 3.592 1 98.69 114 SER A C 1
ATOM 912 O O . SER A 1 114 ? -7.199 21 4.016 1 98.69 114 SER A O 1
ATOM 914 N N . SER A 1 115 ? -6.699 19.594 2.424 1 98.81 115 SER A N 1
ATOM 915 C CA . SER A 1 115 ? -7.75 20.094 1.537 1 98.81 115 SER A CA 1
ATOM 916 C C . SER A 1 115 ? -9.133 19.703 2.049 1 98.81 115 SER A C 1
ATOM 918 O O . SER A 1 115 ? -10.148 20.234 1.588 1 98.81 115 SER A O 1
ATOM 920 N N . TRP A 1 116 ? -9.234 18.797 2.994 1 98.75 116 TRP A N 1
ATOM 921 C CA . TRP A 1 116 ? -10.531 18.375 3.514 1 98.75 116 TRP A CA 1
ATOM 922 C C . TRP A 1 116 ? -10.758 18.922 4.918 1 98.75 116 TRP A C 1
ATOM 924 O O . TRP A 1 116 ? -11.68 19.719 5.141 1 98.75 116 TRP A O 1
ATOM 934 N N . THR A 1 117 ? -9.82 18.672 5.848 1 98.56 117 THR A N 1
ATOM 935 C CA . THR A 1 117 ? -10.102 19.031 7.234 1 98.56 117 THR A CA 1
ATOM 936 C C . THR A 1 117 ? -9.133 20.109 7.723 1 98.56 117 THR A C 1
ATOM 938 O O . THR A 1 117 ? -9.203 20.531 8.875 1 98.56 117 THR A O 1
ATOM 941 N N . GLY A 1 118 ? -8.195 20.484 6.867 1 98.12 118 GLY A N 1
ATOM 942 C CA . GLY A 1 118 ? -7.293 21.562 7.215 1 98.12 118 GLY A CA 1
ATOM 943 C C . GLY A 1 118 ? -6.055 21.109 7.957 1 98.12 118 GLY A C 1
ATOM 944 O O . GLY A 1 118 ? -5.793 19.906 8.047 1 98.12 118 GLY A O 1
ATOM 945 N N . TRP A 1 119 ? -5.297 22.047 8.555 1 97.31 119 TRP A N 1
ATOM 946 C CA . TRP A 1 119 ? -3.959 21.797 9.078 1 97.31 119 TRP A CA 1
ATOM 947 C C . TRP A 1 119 ? -4.008 21.516 10.578 1 97.31 119 TRP A C 1
ATOM 949 O O . TRP A 1 119 ? -3.029 21.047 11.164 1 97.31 119 TRP A O 1
ATOM 959 N N . GLN A 1 120 ? -5.023 21.812 11.156 1 98.25 120 GLN A N 1
ATOM 960 C CA . GLN A 1 120 ? -5.129 21.656 12.602 1 98.25 120 GLN A CA 1
ATOM 961 C C . GLN A 1 120 ? -6.172 20.594 12.969 1 98.25 120 GLN A C 1
ATOM 963 O O . GLN A 1 120 ? -6.934 20.781 13.922 1 98.25 120 GLN A O 1
ATOM 968 N N . TYR A 1 121 ? -6.285 19.641 12.219 1 98.44 121 TYR A N 1
ATOM 969 C CA . TYR A 1 121 ? -7.188 18.516 12.453 1 98.44 121 TYR A CA 1
ATOM 970 C C . TYR A 1 121 ? -6.488 17.188 12.188 1 98.44 121 TYR A C 1
ATOM 972 O O . TYR A 1 121 ? -5.82 17.031 11.164 1 98.44 121 TYR A O 1
ATOM 980 N N . SER A 1 122 ? -6.59 16.234 13.148 1 98.12 122 SER A N 1
ATOM 981 C CA . SER A 1 122 ? -6.047 14.891 13.016 1 98.12 122 SER A CA 1
ATOM 982 C C . SER A 1 122 ? -7.152 13.867 12.797 1 98.12 122 SER A C 1
ATOM 984 O O . SER A 1 122 ? -8.039 13.711 13.641 1 98.12 122 SER A O 1
ATOM 986 N N . LEU A 1 123 ? -7.086 13.219 11.727 1 98.19 123 LEU A N 1
ATOM 987 C CA . LEU A 1 123 ? -8.164 12.344 11.266 1 98.19 123 LEU A CA 1
ATOM 988 C C . LEU A 1 123 ? -8.305 11.133 12.18 1 98.19 123 LEU A C 1
ATOM 990 O O . LEU A 1 123 ? -7.336 10.711 12.812 1 98.19 123 LEU A O 1
ATOM 994 N N . LYS A 1 124 ? -9.484 10.617 12.25 1 97.25 124 LYS A N 1
ATOM 995 C CA . LYS A 1 124 ? -9.836 9.461 13.062 1 97.25 124 LYS A CA 1
ATOM 996 C C . LYS A 1 124 ? -9.336 8.164 12.422 1 97.25 124 LYS A C 1
ATOM 998 O O . LYS A 1 124 ? -8.836 7.277 13.117 1 97.25 124 LYS A O 1
ATOM 1003 N N . PHE A 1 125 ? -9.562 8.016 11.164 1 96.56 125 PHE A N 1
ATOM 1004 C CA . PHE A 1 125 ? -9.258 6.773 10.469 1 96.56 125 PHE A CA 1
ATOM 1005 C C . PHE A 1 125 ? -8.891 7.043 9.016 1 96.56 125 PHE A C 1
ATOM 1007 O O . PHE A 1 125 ? -9.5 7.895 8.367 1 96.56 125 PHE A O 1
ATOM 1014 N N . THR A 1 126 ? -7.855 6.348 8.531 1 97.88 126 THR A N 1
ATOM 1015 C CA . THR A 1 126 ? -7.473 6.367 7.125 1 97.88 126 THR A CA 1
ATOM 1016 C C . THR A 1 126 ? -7.195 4.953 6.621 1 97.88 126 THR A C 1
ATOM 1018 O O . THR A 1 126 ? -6.719 4.102 7.375 1 97.88 126 THR A O 1
ATOM 1021 N N . GLU A 1 127 ? -7.527 4.727 5.414 1 97.88 127 GLU A N 1
ATOM 1022 C CA . GLU A 1 127 ? -7.219 3.459 4.758 1 97.88 127 GLU A CA 1
ATOM 1023 C C . GLU A 1 127 ? -6.785 3.676 3.312 1 97.88 127 GLU A C 1
ATOM 1025 O O . GLU A 1 127 ? -7.457 4.379 2.557 1 97.88 127 GLU A O 1
ATOM 1030 N N . MET A 1 128 ? -5.625 3.09 2.938 1 98.12 128 MET A N 1
ATOM 1031 C CA . MET A 1 128 ? -5.145 3.1 1.558 1 98.12 128 MET A CA 1
ATOM 1032 C C . MET A 1 128 ? -5.504 1.798 0.849 1 98.12 128 MET A C 1
ATOM 1034 O O . MET A 1 128 ? -5.297 0.712 1.396 1 98.12 128 MET A O 1
ATOM 1038 N N . LYS A 1 129 ? -6.074 1.925 -0.282 1 98.12 129 LYS A N 1
ATOM 1039 C CA . LYS A 1 129 ? -6.441 0.778 -1.107 1 98.12 129 LYS A CA 1
ATOM 1040 C C . LYS A 1 129 ? -5.719 0.814 -2.451 1 98.12 129 LYS A C 1
ATOM 1042 O O . LYS A 1 129 ? -5.75 1.829 -3.15 1 98.12 129 LYS A O 1
ATOM 1047 N N . ILE A 1 130 ? -5.055 -0.247 -2.787 1 96.38 130 ILE A N 1
ATOM 1048 C CA . ILE A 1 130 ? -4.27 -0.344 -4.016 1 96.38 130 ILE A CA 1
ATOM 1049 C C . ILE A 1 130 ? -4.777 -1.51 -4.859 1 96.38 130 ILE A C 1
ATOM 1051 O O . ILE A 1 130 ? -4.969 -2.617 -4.352 1 96.38 130 ILE A O 1
ATOM 1055 N N . ARG A 1 131 ? -4.973 -1.216 -6.145 1 95 131 ARG A N 1
ATOM 1056 C CA . ARG A 1 131 ? -5.402 -2.27 -7.059 1 95 131 ARG A CA 1
ATOM 1057 C C . ARG A 1 131 ? -4.871 -2.027 -8.469 1 95 131 ARG A C 1
ATOM 1059 O O . ARG A 1 131 ? -4.621 -0.884 -8.852 1 95 131 ARG A O 1
ATOM 1066 N N . PRO A 1 132 ? -4.613 -3.143 -9.227 1 91.75 132 PRO A N 1
ATOM 1067 C CA . PRO A 1 132 ? -4.219 -2.959 -10.625 1 91.75 132 PRO A CA 1
ATOM 1068 C C . PRO A 1 132 ? -5.34 -2.381 -11.484 1 91.75 132 PRO A C 1
ATOM 1070 O O . PRO A 1 132 ? -6.516 -2.691 -11.266 1 91.75 132 PRO A O 1
ATOM 1073 N N . LEU A 1 133 ? -4.922 -1.48 -12.352 1 87.62 133 LEU A N 1
ATOM 1074 C CA . LEU A 1 133 ? -5.855 -1.014 -13.367 1 87.62 133 LEU A CA 1
ATOM 1075 C C . LEU A 1 133 ? -5.773 -1.885 -14.617 1 87.62 133 LEU A C 1
ATOM 1077 O O . LEU A 1 133 ? -4.703 -2.021 -15.219 1 87.62 133 LEU A O 1
ATOM 1081 N N . ARG A 1 134 ? -6.672 -2.736 -14.812 1 76.56 134 ARG A N 1
ATOM 1082 C CA . ARG A 1 134 ? -6.645 -3.623 -15.969 1 76.56 134 ARG A CA 1
ATOM 1083 C C . ARG A 1 134 ? -7.516 -3.08 -17.094 1 76.56 134 ARG A C 1
ATOM 1085 O O . ARG A 1 134 ? -8.586 -2.52 -16.844 1 76.56 134 ARG A O 1
ATOM 1092 N N . GLU A 1 135 ? -6.848 -2.678 -18.156 1 59.72 135 GLU A N 1
ATOM 1093 C CA . GLU A 1 135 ? -7.594 -2.219 -19.328 1 59.72 135 GLU A CA 1
ATOM 1094 C C . GLU A 1 135 ? -8.477 -3.33 -19.891 1 59.72 135 GLU A C 1
ATOM 1096 O O . GLU A 1 135 ? -8.07 -4.492 -19.922 1 59.72 135 GLU A O 1
ATOM 1101 N N . GLU A 1 136 ? -9.727 -3.275 -19.594 1 53.88 136 GLU A N 1
ATOM 1102 C CA . GLU A 1 136 ? -10.625 -4.184 -20.312 1 53.88 136 GLU A CA 1
ATOM 1103 C C . GLU A 1 136 ? -10.273 -4.27 -21.797 1 53.88 136 GLU A C 1
ATOM 1105 O O . GLU A 1 136 ? -10.188 -3.246 -22.469 1 53.88 136 GLU A O 1
ATOM 1110 N N . LYS A 1 137 ? -9.172 -4.957 -22.125 1 43.91 137 LYS A N 1
ATOM 1111 C CA . LYS A 1 137 ? -9.156 -5.176 -23.562 1 43.91 137 LYS A CA 1
ATOM 1112 C C . LYS A 1 137 ? -10.273 -6.121 -23.984 1 43.91 137 LYS A C 1
ATOM 1114 O O . LYS A 1 137 ? -10.688 -6.992 -23.219 1 43.91 137 LYS A O 1
ATOM 1119 N N . MET B 1 1 ? 5.488 6.293 19.359 1 43.31 1 MET B N 1
ATOM 1120 C CA . MET B 1 1 ? 5.207 4.887 19.078 1 43.31 1 MET B CA 1
ATOM 1121 C C . MET B 1 1 ? 5.094 4.648 17.578 1 43.31 1 MET B C 1
ATOM 1123 O O . MET B 1 1 ? 4.668 5.535 16.828 1 43.31 1 MET B O 1
ATOM 1127 N N . GLN B 1 2 ? 5.824 3.748 17.078 1 55.09 2 GLN B N 1
ATOM 1128 C CA . GLN B 1 2 ? 5.793 3.496 15.633 1 55.09 2 GLN B CA 1
ATOM 1129 C C . GLN B 1 2 ? 4.434 2.965 15.195 1 55.09 2 GLN B C 1
ATOM 1131 O O . GLN B 1 2 ? 3.84 2.123 15.875 1 55.09 2 GLN B O 1
ATOM 1136 N N . THR B 1 3 ? 3.723 3.59 14.344 1 67.12 3 THR B N 1
ATOM 1137 C CA . THR B 1 3 ? 2.426 3.168 13.828 1 67.12 3 THR B CA 1
ATOM 1138 C C . THR B 1 3 ? 2.521 1.782 13.195 1 67.12 3 THR B C 1
ATOM 1140 O O . THR B 1 3 ? 3.451 1.503 12.438 1 67.12 3 THR B O 1
ATOM 1143 N N . HIS B 1 4 ? 1.776 0.838 13.883 1 85.75 4 HIS B N 1
ATOM 1144 C CA . HIS B 1 4 ? 1.622 -0.488 13.297 1 85.75 4 HIS B CA 1
ATOM 1145 C C . HIS B 1 4 ? 0.539 -0.491 12.219 1 85.75 4 HIS B C 1
ATOM 1147 O O . HIS B 1 4 ? -0.455 0.23 12.336 1 85.75 4 HIS B O 1
ATOM 1153 N N . TYR B 1 5 ? 0.836 -1.314 11.195 1 94.12 5 TYR B N 1
ATOM 1154 C CA . TYR B 1 5 ? -0.134 -1.345 10.109 1 94.12 5 TYR B CA 1
ATOM 1155 C C . TYR B 1 5 ? -0.695 -2.748 9.914 1 94.12 5 TYR B C 1
ATOM 1157 O O . TYR B 1 5 ? -0.028 -3.738 10.227 1 94.12 5 TYR B O 1
ATOM 1165 N N . GLN B 1 6 ? -1.906 -2.756 9.539 1 96.81 6 GLN B N 1
ATOM 1166 C CA . GLN B 1 6 ? -2.586 -3.963 9.078 1 96.81 6 GLN B CA 1
ATOM 1167 C C . GLN B 1 6 ? -2.715 -3.98 7.559 1 96.81 6 GLN B C 1
ATOM 1169 O O . GLN B 1 6 ? -2.934 -2.939 6.938 1 96.81 6 GLN B O 1
ATOM 1174 N N . LEU B 1 7 ? -2.613 -5.152 6.988 1 98.19 7 LEU B N 1
ATOM 1175 C CA . LEU B 1 7 ? -2.805 -5.371 5.559 1 98.19 7 LEU B CA 1
ATOM 1176 C C . LEU B 1 7 ? -3.924 -6.379 5.309 1 98.19 7 LEU B C 1
ATOM 1178 O O . LEU B 1 7 ? -3.918 -7.473 5.875 1 98.19 7 LEU B O 1
ATOM 1182 N N . ARG B 1 8 ? -4.871 -5.977 4.59 1 98.56 8 ARG B N 1
ATOM 1183 C CA . ARG B 1 8 ? -5.875 -6.906 4.086 1 98.56 8 ARG B CA 1
ATOM 1184 C C . ARG B 1 8 ? -5.801 -7.02 2.566 1 98.56 8 ARG B C 1
ATOM 1186 O O . ARG B 1 8 ? -5.637 -6.016 1.871 1 98.56 8 ARG B O 1
ATOM 1193 N N . ILE B 1 9 ? -5.844 -8.203 2.053 1 98.75 9 ILE B N 1
ATOM 1194 C CA . ILE B 1 9 ? -5.859 -8.477 0.62 1 98.75 9 ILE B CA 1
ATOM 1195 C C . ILE B 1 9 ? -7.18 -9.141 0.236 1 98.75 9 ILE B C 1
ATOM 1197 O O . ILE B 1 9 ? -7.504 -10.219 0.731 1 98.75 9 ILE B O 1
ATOM 1201 N N . ASP B 1 10 ? -7.934 -8.539 -0.618 1 98.81 10 ASP B N 1
ATOM 1202 C CA . ASP B 1 10 ? -9.172 -9.094 -1.161 1 98.81 10 ASP B CA 1
ATOM 1203 C C . ASP B 1 10 ? -8.93 -9.734 -2.527 1 98.81 10 ASP B C 1
ATOM 1205 O O . ASP B 1 10 ? -8.25 -9.156 -3.377 1 98.81 10 ASP B O 1
ATOM 1209 N N . LEU B 1 11 ? -9.484 -10.898 -2.664 1 98.81 11 LEU B N 1
ATOM 1210 C CA . LEU B 1 11 ? -9.289 -11.703 -3.867 1 98.81 11 LEU B CA 1
ATOM 1211 C C . LEU B 1 11 ? -10.625 -12.07 -4.504 1 98.81 11 LEU B C 1
ATOM 1213 O O . LEU B 1 11 ? -11.586 -12.383 -3.797 1 98.81 11 LEU B O 1
ATOM 1217 N N . THR B 1 12 ? -10.742 -12.062 -5.809 1 98.62 12 THR B N 1
ATOM 1218 C CA . THR B 1 12 ? -11.914 -12.484 -6.562 1 98.62 12 THR B CA 1
ATOM 1219 C C . THR B 1 12 ? -11.516 -13.375 -7.734 1 98.62 12 THR B C 1
ATOM 1221 O O . THR B 1 12 ? -10.547 -13.078 -8.438 1 98.62 12 THR B O 1
ATOM 1224 N N . ASP B 1 13 ? -12.273 -14.445 -7.848 1 98.56 13 ASP B N 1
ATOM 1225 C CA . ASP B 1 13 ? -12.023 -15.312 -8.992 1 98.56 13 ASP B CA 1
ATOM 1226 C C . ASP B 1 13 ? -13.031 -15.047 -10.109 1 98.56 13 ASP B C 1
ATOM 1228 O O . ASP B 1 13 ? -13.844 -14.125 -10.016 1 98.56 13 ASP B O 1
ATOM 1232 N N . PHE B 1 14 ? -12.922 -15.727 -11.195 1 98.12 14 PHE B N 1
ATOM 1233 C CA . PHE B 1 14 ? -13.734 -15.453 -12.375 1 98.12 14 PHE B CA 1
ATOM 1234 C C . PHE B 1 14 ? -15.133 -16.031 -12.211 1 98.12 14 PHE B C 1
ATOM 1236 O O . PHE B 1 14 ? -16.031 -15.734 -13 1 98.12 14 PHE B O 1
ATOM 1243 N N . GLU B 1 15 ? -15.359 -16.781 -11.211 1 97.94 15 GLU B N 1
ATOM 1244 C CA . GLU B 1 15 ? -16.703 -17.219 -10.844 1 97.94 15 GLU B CA 1
ATOM 1245 C C . GLU B 1 15 ? -17.344 -16.234 -9.867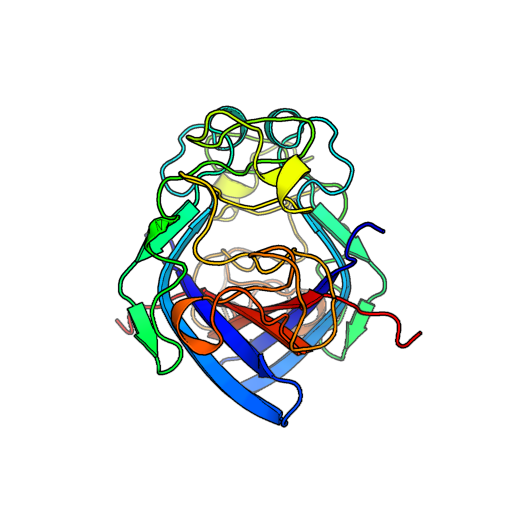 1 97.94 15 GLU B C 1
ATOM 1247 O O . GLU B 1 15 ? -18.438 -16.5 -9.336 1 97.94 15 GLU B O 1
ATOM 1252 N N . ASN B 1 16 ? -16.672 -15.195 -9.562 1 98.31 16 ASN B N 1
ATOM 1253 C CA . ASN B 1 16 ? -17.094 -14.117 -8.68 1 98.31 16 ASN B CA 1
ATOM 1254 C C . ASN B 1 16 ? -17.125 -14.562 -7.223 1 98.31 16 ASN B C 1
ATOM 1256 O O . ASN B 1 16 ? -17.844 -13.992 -6.406 1 98.31 16 ASN B O 1
ATOM 1260 N N . SER B 1 17 ? -16.5 -15.641 -6.988 1 98.62 17 SER B N 1
ATOM 1261 C CA . SER B 1 17 ? -16.25 -15.961 -5.59 1 98.62 17 SER B CA 1
ATOM 1262 C C . SER B 1 17 ? -15.195 -15.031 -4.992 1 98.62 17 SER B C 1
ATOM 1264 O O . SER B 1 17 ? -14.297 -14.57 -5.699 1 98.62 17 SER B O 1
ATOM 1266 N N . THR B 1 18 ? -15.344 -14.797 -3.695 1 98.75 18 THR B N 1
ATOM 1267 C CA . THR B 1 18 ? -14.406 -13.891 -3.043 1 98.75 18 THR B CA 1
ATOM 1268 C C . THR B 1 18 ? -13.75 -14.562 -1.84 1 98.75 18 THR B C 1
ATOM 1270 O O . THR B 1 18 ? -14.352 -15.422 -1.201 1 98.75 18 THR B O 1
ATOM 1273 N N . ALA B 1 19 ? -12.562 -14.227 -1.54 1 98.88 19 ALA B N 1
ATOM 1274 C CA . ALA B 1 19 ? -11.789 -14.602 -0.353 1 98.88 19 ALA B CA 1
ATOM 1275 C C . ALA B 1 19 ? -10.898 -13.445 0.101 1 98.88 19 ALA B C 1
ATOM 1277 O O . ALA B 1 19 ? -10.75 -12.453 -0.611 1 98.88 19 ALA B O 1
ATOM 1278 N N . TYR B 1 20 ? -10.398 -13.586 1.332 1 98.88 20 TYR B N 1
ATOM 1279 C CA . TYR B 1 20 ? -9.516 -12.523 1.799 1 98.88 20 TYR B CA 1
ATOM 1280 C C . TYR B 1 20 ? -8.438 -13.078 2.725 1 98.88 20 TYR B C 1
ATOM 1282 O O . TYR B 1 20 ? -8.617 -14.141 3.326 1 98.88 20 TYR B O 1
ATOM 1290 N N . ALA B 1 21 ? -7.363 -12.406 2.771 1 98.88 21 ALA B N 1
ATOM 1291 C CA . ALA B 1 21 ? -6.266 -12.609 3.711 1 98.88 21 ALA B CA 1
ATOM 1292 C C . ALA B 1 21 ? -5.945 -11.328 4.469 1 98.88 21 ALA B C 1
ATOM 1294 O O . ALA B 1 21 ? -5.797 -10.266 3.865 1 98.88 21 ALA B O 1
ATOM 1295 N N . GLN B 1 22 ? -5.898 -11.445 5.766 1 98.75 22 GLN B N 1
ATOM 1296 C CA . GLN B 1 22 ? -5.582 -10.297 6.605 1 98.75 22 GLN B CA 1
ATOM 1297 C C . GLN B 1 22 ? -4.355 -10.562 7.469 1 98.75 22 GLN B C 1
ATOM 1299 O O . GLN B 1 22 ? -4.203 -11.656 8.023 1 98.75 22 GLN B O 1
ATOM 1304 N N . TYR B 1 23 ? -3.488 -9.562 7.531 1 98.5 23 TYR B N 1
ATOM 1305 C CA . TYR B 1 23 ? -2.293 -9.602 8.367 1 98.5 23 TY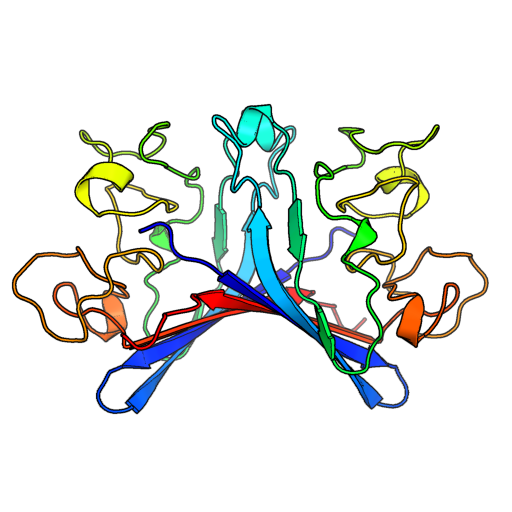R B CA 1
ATOM 1306 C C . TYR B 1 23 ? -2.271 -8.43 9.344 1 98.5 23 TYR B C 1
ATOM 1308 O O . TYR B 1 23 ? -2.297 -7.266 8.93 1 98.5 23 TYR B O 1
ATOM 1316 N N . ASN B 1 24 ? -2.127 -8.703 10.648 1 97.06 24 ASN B N 1
ATOM 1317 C CA . ASN B 1 24 ? -2.217 -7.648 11.648 1 97.06 24 ASN B CA 1
ATOM 1318 C C . ASN B 1 24 ? -0.876 -6.949 11.844 1 97.06 24 ASN B C 1
ATOM 1320 O O . ASN B 1 24 ? -0.808 -5.898 12.484 1 97.06 24 ASN B O 1
ATOM 1324 N N . THR B 1 25 ? 0.138 -7.504 11.344 1 95.19 25 THR B N 1
ATOM 1325 C CA . THR B 1 25 ? 1.448 -6.867 11.273 1 95.19 25 THR B CA 1
ATOM 1326 C C . THR B 1 25 ? 1.903 -6.73 9.82 1 95.19 25 THR B C 1
ATOM 1328 O O . THR B 1 25 ? 2.023 -7.727 9.109 1 95.19 25 THR B O 1
ATOM 1331 N N . PHE B 1 26 ? 2.1 -5.508 9.5 1 95.31 26 PHE B N 1
ATOM 1332 C CA . PHE B 1 26 ? 2.52 -5.262 8.125 1 95.31 26 PHE B CA 1
ATOM 1333 C C . PHE B 1 26 ? 3.486 -4.086 8.055 1 95.31 26 PHE B C 1
ATOM 1335 O O . PHE B 1 26 ? 3.305 -3.084 8.758 1 95.31 26 PHE B O 1
ATOM 1342 N N . GLY B 1 27 ? 4.453 -4.293 7.121 1 90.75 27 GLY B N 1
ATOM 1343 C CA . GLY B 1 27 ? 5.336 -3.184 6.797 1 90.75 27 GLY B CA 1
ATOM 1344 C C . GLY B 1 27 ? 6.328 -3.512 5.695 1 90.75 27 GLY B C 1
ATOM 1345 O O . GLY B 1 27 ? 6.664 -4.676 5.484 1 90.75 27 GLY B O 1
ATOM 1346 N N . VAL B 1 28 ? 6.773 -2.504 5.039 1 85.56 28 VAL B N 1
ATOM 1347 C CA . VAL B 1 28 ? 7.867 -2.6 4.074 1 85.56 28 VAL B CA 1
ATOM 1348 C C . VAL B 1 28 ? 9.047 -1.759 4.551 1 85.56 28 VAL B C 1
ATOM 1350 O O . VAL B 1 28 ? 8.906 -0.557 4.789 1 85.56 28 VAL B O 1
ATOM 1353 N N . GLY B 1 29 ? 10.156 -2.393 4.785 1 78.31 29 GLY B N 1
ATOM 1354 C CA . GLY B 1 29 ? 11.344 -1.703 5.273 1 78.31 29 GLY B CA 1
ATOM 1355 C C . GLY B 1 29 ? 11.266 -1.35 6.746 1 78.31 29 GLY B C 1
ATOM 1356 O O . GLY B 1 29 ? 11.953 -0.436 7.211 1 78.31 29 GLY B O 1
ATOM 1357 N N . LEU B 1 30 ? 10.32 -1.902 7.504 1 67.25 30 LEU B N 1
ATOM 1358 C CA . LEU B 1 30 ? 10.031 -1.564 8.891 1 67.25 30 LEU B CA 1
ATOM 1359 C C . LEU B 1 30 ? 11.289 -1.681 9.75 1 67.25 30 LEU B C 1
ATOM 1361 O O . LEU B 1 30 ? 11.555 -0.818 10.594 1 67.25 30 LEU B O 1
ATOM 1365 N N . TYR B 1 31 ? 12.047 -2.588 9.516 1 62.97 31 TYR B N 1
ATOM 1366 C CA . TYR B 1 31 ? 13.203 -2.811 10.383 1 62.97 31 TYR B CA 1
ATOM 1367 C C . TYR B 1 31 ? 14.484 -2.363 9.695 1 62.97 31 TYR B C 1
ATOM 1369 O O . TYR B 1 31 ? 15.586 -2.652 10.172 1 62.97 31 TYR B O 1
ATOM 1377 N N . SER B 1 32 ? 14.211 -1.653 8.672 1 60.97 32 SER B N 1
ATOM 1378 C CA . SER B 1 32 ? 15.391 -1.262 7.922 1 60.97 32 SER B CA 1
ATOM 1379 C C . SER B 1 32 ? 15.922 0.09 8.391 1 60.97 32 SER B C 1
ATOM 1381 O O . SER B 1 32 ? 15.148 1.016 8.633 1 60.97 32 SER B O 1
ATOM 1383 N N . VAL B 1 33 ? 17.203 0.133 8.797 1 59.12 33 VAL B N 1
ATOM 1384 C CA . VAL B 1 33 ? 17.859 1.404 9.094 1 59.12 33 VAL B CA 1
ATOM 1385 C C . VAL B 1 33 ? 17.891 2.273 7.836 1 59.12 33 VAL B C 1
ATOM 1387 O O . VAL B 1 33 ? 17.656 3.482 7.906 1 59.12 33 VAL B O 1
ATOM 1390 N N . ASN B 1 34 ? 18.219 1.55 6.719 1 64.62 34 ASN B N 1
ATOM 1391 C CA . ASN B 1 34 ? 18.203 2.154 5.395 1 64.62 34 ASN B CA 1
ATOM 1392 C C . ASN B 1 34 ? 17.453 1.277 4.387 1 64.62 34 ASN B C 1
ATOM 1394 O O . ASN B 1 34 ? 18.047 0.372 3.795 1 64.62 34 ASN B O 1
ATOM 1398 N N . ALA B 1 35 ? 16.156 1.517 4.371 1 61.09 35 ALA B N 1
ATOM 1399 C CA . ALA B 1 35 ? 15.32 0.657 3.535 1 61.09 35 ALA B CA 1
ATOM 1400 C C . ALA B 1 35 ? 15.859 0.584 2.111 1 61.09 35 ALA B C 1
ATOM 1402 O O . ALA B 1 35 ? 15.805 -0.469 1.472 1 61.09 35 ALA B O 1
ATOM 1403 N N . ASP B 1 36 ? 16.422 1.675 1.713 1 60.59 36 ASP B N 1
ATOM 1404 C CA . ASP B 1 36 ? 16.953 1.725 0.354 1 60.59 36 ASP B CA 1
ATOM 1405 C C . ASP B 1 36 ? 18.094 0.736 0.174 1 60.59 36 ASP B C 1
ATOM 1407 O O . ASP B 1 36 ? 18.188 0.051 -0.847 1 60.59 36 ASP B O 1
ATOM 1411 N N . GLU B 1 37 ? 18.812 0.73 1.139 1 66.44 37 GLU B N 1
ATOM 1412 C CA . GLU B 1 37 ? 19.984 -0.14 1.092 1 66.44 37 GLU B CA 1
ATOM 1413 C C . GLU B 1 37 ? 19.609 -1.591 1.379 1 66.44 37 GLU B C 1
ATOM 1415 O O . GLU B 1 37 ? 20.203 -2.516 0.821 1 66.44 37 GLU B O 1
ATOM 1420 N N . ASP B 1 38 ? 18.562 -1.65 2.031 1 70.56 38 ASP B N 1
ATOM 1421 C CA . ASP B 1 38 ? 18.234 -2.996 2.496 1 70.56 38 ASP B CA 1
ATOM 1422 C C . ASP B 1 38 ? 17.219 -3.664 1.568 1 70.56 38 ASP B C 1
ATOM 1424 O O . ASP B 1 38 ? 16.844 -4.824 1.774 1 70.56 38 ASP B O 1
ATOM 1428 N N . GLY B 1 39 ? 16.734 -3.012 0.541 1 74 39 GLY B N 1
ATOM 1429 C CA . GLY B 1 39 ? 15.945 -3.631 -0.514 1 74 39 GLY B CA 1
ATOM 1430 C C . GLY B 1 39 ? 14.469 -3.766 -0.162 1 74 39 GLY B C 1
ATOM 1431 O O . GLY B 1 39 ? 13.812 -4.711 -0.591 1 74 39 GLY B O 1
ATOM 1432 N N . TYR B 1 40 ? 13.906 -3.027 0.757 1 78.56 40 TYR B N 1
ATOM 1433 C CA . TYR B 1 40 ? 12.492 -2.936 1.116 1 78.56 40 TYR B CA 1
ATOM 1434 C C . TYR B 1 40 ? 11.953 -4.289 1.568 1 78.56 40 TYR B C 1
ATOM 1436 O O . TYR B 1 40 ? 11.016 -4.816 0.976 1 78.56 40 TYR B O 1
ATOM 1444 N N . PRO B 1 41 ? 12.523 -4.746 2.516 1 89.31 41 PRO B N 1
ATOM 1445 C CA . PRO B 1 41 ? 12.039 -6.051 2.98 1 89.31 41 PRO B CA 1
ATOM 1446 C C . PRO B 1 41 ? 10.602 -6 3.492 1 89.31 41 PRO B C 1
ATOM 1448 O O . PRO B 1 41 ? 10.203 -5.02 4.125 1 89.31 41 PRO B O 1
ATOM 1451 N N . LEU B 1 42 ? 9.93 -7.023 3.172 1 93.12 42 LEU B N 1
ATOM 1452 C CA . LEU B 1 42 ? 8.547 -7.184 3.605 1 93.12 42 LEU B CA 1
ATOM 1453 C C . LEU B 1 42 ? 8.484 -7.699 5.039 1 93.12 42 LEU B C 1
ATOM 1455 O O . LEU B 1 42 ? 9.266 -8.57 5.426 1 93.12 42 LEU B O 1
ATOM 1459 N N . THR B 1 43 ? 7.641 -7.141 5.828 1 94 43 THR B N 1
ATOM 1460 C CA . THR B 1 43 ? 7.207 -7.711 7.102 1 94 43 THR B CA 1
ATOM 1461 C C . THR B 1 43 ? 5.707 -7.977 7.09 1 94 43 THR B C 1
ATOM 1463 O O . THR B 1 43 ? 4.91 -7.059 6.891 1 94 43 THR B O 1
ATOM 1466 N N . VAL B 1 44 ? 5.355 -9.195 7.227 1 97.19 44 VAL B N 1
ATOM 1467 C CA . VAL B 1 44 ? 3.947 -9.562 7.297 1 97.19 44 VAL B CA 1
ATOM 1468 C C . VAL B 1 44 ? 3.773 -10.75 8.242 1 97.19 44 VAL B C 1
ATOM 1470 O O . VAL B 1 44 ? 4.562 -11.703 8.211 1 97.19 44 VAL B O 1
ATOM 1473 N N . SER B 1 45 ? 2.82 -10.633 9.195 1 97.31 45 SER B N 1
ATOM 1474 C CA . SER B 1 45 ? 2.555 -11.727 10.133 1 97.31 45 SER B CA 1
ATOM 1475 C C . SER B 1 45 ? 1.17 -11.594 10.75 1 97.31 45 SER B C 1
ATOM 1477 O O . SER B 1 45 ? 0.441 -10.641 10.469 1 97.31 45 SER B O 1
ATOM 1479 N N . ASP B 1 46 ? 0.743 -12.711 11.57 1 97.88 46 ASP B N 1
ATOM 1480 C CA . ASP B 1 46 ? -0.525 -12.742 12.297 1 97.88 46 ASP B CA 1
ATOM 1481 C C . ASP B 1 46 ? -1.706 -12.82 11.328 1 97.88 46 ASP B C 1
ATOM 1483 O O . ASP B 1 46 ? -2.629 -12.008 11.398 1 97.88 46 ASP B O 1
ATOM 1487 N N . TYR B 1 47 ? -1.705 -13.867 10.586 1 98.62 47 TYR B N 1
ATOM 1488 C CA . TYR B 1 47 ? -2.662 -14.117 9.516 1 98.62 47 TYR B CA 1
ATOM 1489 C C . TYR B 1 47 ? -4.035 -14.469 10.078 1 98.62 47 TYR B C 1
ATOM 1491 O O . TYR B 1 47 ? -4.133 -15.195 11.078 1 98.62 47 TYR B O 1
ATOM 1499 N N . SER B 1 48 ? -5.039 -13.969 9.461 1 98.75 48 SER B N 1
ATOM 1500 C CA . SER B 1 48 ? -6.426 -14.422 9.539 1 98.75 48 SER B CA 1
ATOM 1501 C C . SER B 1 48 ? -7.129 -14.289 8.195 1 98.75 48 SER B C 1
ATOM 1503 O O . SER B 1 48 ? -6.672 -13.555 7.316 1 98.75 48 SER B O 1
ATOM 1505 N N . GLY B 1 49 ? -8.25 -15.07 7.988 1 98.75 49 GLY B N 1
ATOM 1506 C CA . GLY B 1 49 ? -9 -15.016 6.746 1 98.75 49 GLY B CA 1
ATOM 1507 C C . GLY B 1 49 ? -9.391 -16.391 6.223 1 98.75 49 GLY B C 1
ATOM 1508 O O . GLY B 1 49 ? -9.141 -17.406 6.883 1 98.75 49 GLY B O 1
ATOM 1509 N N . ASN B 1 50 ? -10.023 -16.406 5.012 1 98.88 50 ASN B N 1
ATOM 1510 C CA . ASN B 1 50 ? -10.516 -17.672 4.465 1 98.88 50 ASN B CA 1
ATOM 1511 C C . ASN B 1 50 ? -9.812 -18.031 3.162 1 98.88 50 ASN B C 1
ATOM 1513 O O . ASN B 1 50 ? -10.164 -19.016 2.512 1 98.88 50 ASN B O 1
ATOM 1517 N N . ALA B 1 51 ? -8.828 -17.328 2.764 1 98.81 51 ALA B N 1
ATOM 1518 C CA . ALA B 1 51 ? -8.117 -17.578 1.514 1 98.81 51 ALA B CA 1
ATOM 1519 C C . ALA B 1 51 ? -6.949 -18.531 1.735 1 98.81 51 ALA B C 1
ATOM 1521 O O . ALA B 1 51 ? -6.363 -19.047 0.776 1 98.81 51 ALA B O 1
ATOM 1522 N N . GLY B 1 52 ? -6.652 -18.797 3.002 1 98.81 52 GLY B N 1
ATOM 1523 C CA . GLY B 1 52 ? -5.383 -19.438 3.293 1 98.81 52 GLY B CA 1
ATOM 1524 C C . GLY B 1 52 ? -4.203 -18.484 3.24 1 98.81 52 GLY B C 1
ATOM 1525 O O . GLY B 1 52 ? -4.242 -17.484 2.52 1 98.81 52 GLY B O 1
ATOM 1526 N N . ASP B 1 53 ? -3.139 -18.797 3.971 1 98.81 53 ASP B N 1
ATOM 1527 C CA . ASP B 1 53 ? -1.989 -17.891 4.062 1 98.81 53 ASP B CA 1
ATOM 1528 C C . ASP B 1 53 ? -0.984 -18.172 2.947 1 98.81 53 ASP B C 1
ATOM 1530 O O . ASP B 1 53 ? -0.22 -19.141 3.021 1 98.81 53 ASP B O 1
ATOM 1534 N N . SER B 1 54 ? -0.918 -17.359 1.967 1 98.81 54 SER B N 1
ATOM 1535 C CA . SER B 1 54 ? 0.018 -17.5 0.858 1 98.81 54 SER B CA 1
ATOM 1536 C C . SER B 1 54 ? 1.024 -16.359 0.82 1 98.81 54 SER B C 1
ATOM 1538 O O . SER B 1 54 ? 1.826 -16.266 -0.111 1 98.81 54 SER B O 1
ATOM 1540 N N . PHE B 1 55 ? 0.953 -15.492 1.781 1 98.56 55 PHE B N 1
ATOM 1541 C CA . PHE B 1 55 ? 1.836 -14.328 1.751 1 98.56 55 PHE B CA 1
ATOM 1542 C C . PHE B 1 55 ? 2.82 -14.367 2.912 1 98.56 55 PHE B C 1
ATOM 1544 O O . PHE B 1 55 ? 3.889 -13.758 2.85 1 98.56 55 PHE B O 1
ATOM 1551 N N . GLY B 1 56 ? 2.562 -15.109 3.963 1 98.44 56 GLY B N 1
ATOM 1552 C CA . GLY B 1 56 ? 3.393 -15.203 5.152 1 98.44 56 GLY B CA 1
ATOM 1553 C C . GLY B 1 56 ? 4.793 -15.703 4.867 1 98.44 56 GLY B C 1
ATOM 1554 O O . GLY B 1 56 ? 5.762 -15.242 5.477 1 98.44 56 GLY B O 1
ATOM 1555 N N . LYS B 1 57 ? 4.914 -16.578 3.947 1 97.62 57 LYS B N 1
ATOM 1556 C CA . LYS B 1 57 ? 6.203 -17.172 3.609 1 97.62 57 LYS B CA 1
ATOM 1557 C C . LYS B 1 57 ? 7.129 -16.141 2.963 1 97.62 57 LYS B C 1
ATOM 1559 O O . LYS B 1 57 ? 8.336 -16.375 2.844 1 97.62 57 LYS B O 1
ATOM 1564 N N . HIS B 1 58 ? 6.594 -15.094 2.559 1 97.69 58 HIS B N 1
ATOM 1565 C CA . HIS B 1 58 ? 7.375 -14.078 1.868 1 97.69 58 HIS B CA 1
ATOM 1566 C C . HIS B 1 58 ? 7.934 -13.055 2.85 1 97.69 58 HIS B C 1
ATOM 1568 O O . HIS B 1 58 ? 8.766 -12.219 2.479 1 97.69 58 HIS B O 1
ATOM 1574 N N . SER B 1 59 ? 7.484 -13.094 4.09 1 97 59 SER B N 1
ATOM 1575 C CA . SER B 1 59 ? 7.988 -12.164 5.09 1 97 59 SER B CA 1
ATOM 1576 C C . SER B 1 59 ? 9.508 -12.25 5.215 1 97 59 SER B C 1
ATOM 1578 O O . SER B 1 59 ? 10.07 -13.344 5.195 1 97 59 SER B O 1
ATOM 1580 N N . GLY B 1 60 ? 10.133 -11.062 5.301 1 94.25 60 GLY B N 1
ATOM 1581 C CA . GLY B 1 60 ? 11.578 -11.008 5.422 1 94.25 60 GLY B CA 1
ATOM 1582 C C . GLY B 1 60 ? 12.281 -10.906 4.082 1 94.25 60 GLY B C 1
ATOM 1583 O O . GLY B 1 60 ? 13.477 -10.609 4.023 1 94.25 60 GLY B O 1
ATOM 1584 N N . MET B 1 61 ? 11.617 -11.094 3.02 1 94.81 61 MET B N 1
ATOM 1585 C CA . MET B 1 61 ? 12.227 -11.078 1.693 1 94.81 61 MET B CA 1
ATOM 1586 C C . MET B 1 61 ? 12.336 -9.648 1.163 1 94.81 61 MET B C 1
ATOM 1588 O O . MET B 1 61 ? 11.461 -8.82 1.418 1 94.81 61 MET B O 1
ATOM 1592 N N . LYS B 1 62 ? 13.359 -9.453 0.424 1 90.69 62 LYS B N 1
ATOM 1593 C CA . LYS B 1 62 ? 13.531 -8.203 -0.306 1 90.69 62 LYS B CA 1
ATOM 1594 C C . LYS B 1 62 ? 12.734 -8.219 -1.611 1 90.69 62 LYS B C 1
ATOM 1596 O O . LYS B 1 62 ? 12.469 -9.281 -2.168 1 90.69 62 LYS B O 1
ATOM 1601 N N . PHE B 1 63 ? 12.43 -7.043 -2.057 1 89.25 63 PHE B N 1
ATOM 1602 C CA . PHE B 1 63 ? 11.68 -6.922 -3.299 1 89.25 63 PHE B CA 1
ATOM 1603 C C . PHE B 1 63 ? 12.555 -7.254 -4.5 1 89.25 63 PHE B C 1
ATOM 1605 O O . PHE B 1 63 ? 13.656 -6.707 -4.641 1 89.25 63 PHE B O 1
ATOM 1612 N N . THR B 1 64 ? 12.117 -8.219 -5.328 1 90.56 64 THR B N 1
ATOM 1613 C CA . THR B 1 64 ? 12.859 -8.641 -6.512 1 90.56 64 THR B CA 1
ATOM 1614 C C . THR B 1 64 ? 12.219 -8.086 -7.781 1 90.56 64 THR B C 1
ATOM 1616 O O . THR B 1 64 ? 10.992 -8.109 -7.93 1 90.56 64 THR B O 1
ATOM 1619 N N . THR B 1 65 ? 12.992 -7.484 -8.609 1 88.31 65 THR B N 1
ATOM 1620 C CA . THR B 1 65 ? 12.586 -7.055 -9.945 1 88.31 65 THR B CA 1
ATOM 1621 C C . THR B 1 65 ? 13.398 -7.781 -11.016 1 88.31 65 THR B C 1
ATOM 1623 O O . THR B 1 65 ? 14.305 -8.555 -10.695 1 88.31 65 THR B O 1
ATOM 1626 N N . LYS B 1 66 ? 12.953 -7.559 -12.266 1 87.81 66 LYS B N 1
ATOM 1627 C CA . LYS B 1 66 ? 13.688 -8.18 -13.375 1 87.81 66 LYS B CA 1
ATOM 1628 C C . LYS B 1 66 ? 15.156 -7.754 -13.367 1 87.81 66 LYS B C 1
ATOM 1630 O O . LYS B 1 66 ? 16.031 -8.555 -13.695 1 87.81 66 LYS B O 1
ATOM 1635 N N . ASP B 1 67 ? 15.438 -6.594 -12.953 1 85.38 67 ASP B N 1
ATOM 1636 C CA . ASP B 1 67 ? 16.781 -6.023 -13.047 1 85.38 67 ASP B CA 1
ATOM 1637 C C . ASP B 1 67 ? 17.531 -6.156 -11.719 1 85.38 67 ASP B C 1
ATOM 1639 O O . ASP B 1 67 ? 18.734 -5.887 -11.648 1 85.38 67 ASP B O 1
ATOM 1643 N N . MET B 1 68 ? 16.891 -6.539 -10.688 1 85.44 68 MET B N 1
ATOM 1644 C CA . MET B 1 68 ? 17.5 -6.672 -9.367 1 85.44 68 MET B CA 1
ATOM 1645 C C . MET B 1 68 ? 17.031 -7.953 -8.688 1 85.44 68 MET B C 1
ATOM 1647 O O . MET B 1 68 ? 16 -7.957 -8 1 85.44 68 MET B O 1
ATOM 1651 N N . ASP B 1 69 ? 17.906 -8.914 -8.688 1 90.25 69 ASP B N 1
ATOM 1652 C CA . ASP B 1 69 ? 17.562 -10.219 -8.117 1 90.25 69 ASP B CA 1
ATOM 1653 C C . ASP B 1 69 ? 17.859 -10.258 -6.621 1 90.25 69 ASP B C 1
ATOM 1655 O O . ASP B 1 69 ? 19.016 -10.289 -6.211 1 90.25 69 ASP B O 1
ATOM 1659 N N . ASN B 1 70 ? 16.844 -10.359 -5.844 1 90.44 70 ASN B N 1
ATOM 1660 C CA . ASN B 1 70 ? 16.969 -10.398 -4.391 1 90.44 70 ASN B CA 1
ATOM 1661 C C . ASN B 1 70 ? 16.328 -11.648 -3.801 1 90.44 70 ASN B C 1
ATOM 1663 O O . ASN B 1 70 ? 16.172 -11.75 -2.584 1 90.44 70 ASN B O 1
ATOM 1667 N N . ASP B 1 71 ? 15.938 -12.477 -4.695 1 94 71 ASP B N 1
ATOM 1668 C CA . ASP B 1 71 ? 15.227 -13.656 -4.207 1 94 71 ASP B CA 1
ATOM 1669 C C . ASP B 1 71 ? 16.203 -14.742 -3.768 1 94 71 ASP B C 1
ATOM 1671 O O . ASP B 1 71 ? 17.406 -14.492 -3.664 1 94 71 ASP B O 1
ATOM 1675 N N . HIS B 1 72 ? 15.68 -15.844 -3.309 1 94.38 72 HIS B N 1
ATOM 1676 C CA . HIS B 1 72 ? 16.5 -16.938 -2.801 1 94.38 72 HIS B CA 1
ATOM 1677 C C . HIS B 1 72 ? 16.391 -18.172 -3.703 1 94.38 72 HIS B C 1
ATOM 1679 O O . HIS B 1 72 ? 16.328 -19.297 -3.217 1 94.38 72 HIS B O 1
ATOM 1685 N N . SER B 1 73 ? 16.25 -17.906 -4.914 1 93.94 73 SER B N 1
ATOM 1686 C CA . SER B 1 73 ? 16.188 -18.969 -5.918 1 93.94 73 SER B CA 1
ATOM 1687 C C . SER B 1 73 ? 17.406 -18.922 -6.844 1 93.94 73 SER B C 1
ATOM 1689 O O . SER B 1 73 ? 18.156 -17.953 -6.824 1 93.94 73 SER B O 1
ATOM 1691 N N . GLU B 1 74 ? 17.609 -19.984 -7.543 1 93.5 74 GLU B N 1
ATOM 1692 C CA . GLU B 1 74 ? 18.719 -20.031 -8.492 1 93.5 74 GLU B CA 1
ATOM 1693 C C . GLU B 1 74 ? 18.484 -19.078 -9.664 1 93.5 74 GLU B C 1
ATOM 1695 O O . GLU B 1 74 ? 19.438 -18.5 -10.203 1 93.5 74 GLU B O 1
ATOM 1700 N N . ASN B 1 75 ? 17.297 -18.938 -10.016 1 94.12 75 ASN B N 1
ATOM 1701 C CA . ASN B 1 75 ? 16.922 -18.016 -11.078 1 94.12 75 ASN B CA 1
ATOM 1702 C C . ASN B 1 75 ? 16.219 -16.781 -10.531 1 94.12 75 ASN B C 1
ATOM 1704 O O . ASN B 1 75 ? 15.812 -16.75 -9.367 1 94.12 75 ASN B O 1
ATOM 1708 N N . ASN B 1 76 ? 16.234 -15.766 -11.336 1 96.38 76 ASN B N 1
ATOM 1709 C CA . ASN B 1 76 ? 15.477 -14.578 -10.961 1 96.38 76 ASN B CA 1
ATOM 1710 C C . ASN B 1 76 ? 13.969 -14.805 -11.094 1 96.38 76 ASN B C 1
ATOM 1712 O O . ASN B 1 76 ? 13.438 -14.828 -12.203 1 96.38 76 ASN B O 1
ATOM 1716 N N . CYS B 1 77 ? 13.312 -14.867 -10.102 1 96.94 77 CYS B N 1
ATOM 1717 C CA . CYS B 1 77 ? 11.898 -15.219 -10.078 1 96.94 77 CYS B CA 1
ATOM 1718 C C . CYS B 1 77 ? 11.055 -14.148 -10.766 1 96.94 77 CYS B C 1
ATOM 1720 O O . CYS B 1 77 ? 10.016 -14.461 -11.359 1 96.94 77 CYS B O 1
ATOM 1722 N N . ALA B 1 78 ? 11.461 -12.898 -10.648 1 93.81 78 ALA B N 1
ATOM 1723 C CA . ALA B 1 78 ? 10.703 -11.828 -11.289 1 93.81 78 ALA B CA 1
ATOM 1724 C C . ALA B 1 78 ? 10.719 -11.977 -12.805 1 93.81 78 ALA B C 1
ATOM 1726 O O . ALA B 1 78 ? 9.727 -11.656 -13.477 1 93.81 78 ALA B O 1
ATOM 1727 N N . SER B 1 79 ? 11.805 -12.398 -13.289 1 93.69 79 SER B N 1
ATOM 1728 C CA . SER B 1 79 ? 11.898 -12.664 -14.719 1 93.69 79 SER B CA 1
ATOM 1729 C C . SER B 1 79 ? 11.109 -13.914 -15.102 1 93.69 79 SER B C 1
ATOM 1731 O O . SER B 1 79 ? 10.375 -13.914 -16.094 1 93.69 79 SER B O 1
ATOM 1733 N N . PHE B 1 80 ? 11.195 -14.891 -14.383 1 95.06 80 PHE B N 1
ATOM 1734 C CA . PHE B 1 80 ? 10.602 -16.188 -14.703 1 95.06 80 PHE B CA 1
ATOM 1735 C C . PHE B 1 80 ? 9.094 -16.156 -14.523 1 95.06 80 PHE B C 1
ATOM 1737 O O . PHE B 1 80 ? 8.352 -16.75 -15.312 1 95.06 80 PHE B O 1
ATOM 1744 N N . TYR B 1 81 ? 8.656 -15.477 -13.516 1 94.25 81 TYR B N 1
ATOM 1745 C CA . TYR B 1 81 ? 7.23 -15.477 -13.188 1 94.25 81 TYR B CA 1
ATOM 1746 C C . TYR B 1 81 ? 6.605 -14.109 -13.484 1 94.25 81 TYR B C 1
ATOM 1748 O O . TYR B 1 81 ? 5.535 -13.789 -12.961 1 94.25 81 TYR B O 1
ATOM 1756 N N . HIS B 1 82 ? 7.223 -13.328 -14.203 1 87.5 82 HIS B N 1
ATOM 1757 C CA . HIS B 1 82 ? 6.684 -12.164 -14.906 1 87.5 82 HIS B CA 1
ATOM 1758 C C . HIS B 1 82 ? 6.148 -11.125 -13.93 1 87.5 82 HIS B C 1
ATOM 1760 O O . HIS B 1 82 ? 4.996 -10.703 -14.031 1 87.5 82 HIS B O 1
ATOM 1766 N N . GLY B 1 83 ? 6.91 -10.656 -13.078 1 88.62 83 GLY B N 1
ATOM 1767 C CA . GLY B 1 83 ? 6.465 -9.586 -12.203 1 88.62 83 GLY B CA 1
ATOM 1768 C C . GLY B 1 83 ? 7.336 -9.422 -10.969 1 88.62 83 GLY B C 1
ATOM 1769 O O . GLY B 1 83 ? 7.891 -10.398 -10.461 1 88.62 83 GLY B O 1
ATOM 1770 N N . ALA B 1 84 ? 7.441 -8.195 -10.516 1 90.31 84 ALA B N 1
ATOM 1771 C CA . ALA B 1 84 ? 8.172 -7.91 -9.281 1 90.31 84 ALA B CA 1
ATOM 1772 C C . ALA B 1 84 ? 7.371 -8.344 -8.055 1 90.31 84 ALA B C 1
ATOM 1774 O O . ALA B 1 84 ? 6.148 -8.203 -8.023 1 90.31 84 ALA B O 1
ATOM 1775 N N . TRP B 1 85 ? 8.062 -8.812 -7.121 1 93.94 85 TRP B N 1
ATOM 1776 C CA . TRP B 1 85 ? 7.406 -9.32 -5.918 1 93.94 85 TRP B CA 1
ATOM 1777 C C . TRP B 1 85 ? 8.438 -9.672 -4.848 1 93.94 85 TRP B C 1
ATOM 1779 O O . TRP B 1 85 ? 9.641 -9.664 -5.109 1 93.94 85 TRP B O 1
ATOM 1789 N N . TRP B 1 86 ? 7.965 -9.859 -3.664 1 95.19 86 TRP B N 1
ATOM 1790 C CA . TRP B 1 86 ? 8.82 -10.359 -2.596 1 95.19 86 TRP B CA 1
ATOM 1791 C C . TRP B 1 86 ? 8.977 -11.875 -2.691 1 95.19 86 TRP B C 1
ATOM 1793 O O . TRP B 1 86 ? 8.406 -12.617 -1.889 1 95.19 86 TRP B O 1
ATOM 1803 N N . TYR B 1 87 ? 9.93 -12.281 -3.504 1 96.94 87 TYR B N 1
ATOM 1804 C CA . TYR B 1 87 ? 10.125 -13.703 -3.785 1 96.94 87 TYR B CA 1
ATOM 1805 C C . TYR B 1 87 ? 11.086 -14.328 -2.785 1 96.94 87 TYR B C 1
ATOM 1807 O O . TYR B 1 87 ? 12.07 -13.703 -2.383 1 96.94 87 TYR B O 1
ATOM 1815 N N . ARG B 1 88 ? 10.781 -15.562 -2.416 1 96.56 88 ARG B N 1
ATOM 1816 C CA . ARG B 1 88 ? 11.727 -16.453 -1.744 1 96.56 88 ARG B CA 1
ATOM 1817 C C . ARG B 1 88 ? 12.234 -17.531 -2.695 1 96.56 88 ARG B C 1
ATOM 1819 O O . ARG B 1 88 ? 13.039 -17.25 -3.592 1 96.56 88 ARG B O 1
ATOM 1826 N N . ASN B 1 89 ? 12.07 -18.922 -2.348 1 95.69 89 ASN B N 1
ATOM 1827 C CA . ASN B 1 89 ? 12.133 -19.922 -3.406 1 95.69 89 ASN B CA 1
ATOM 1828 C C . ASN B 1 89 ? 10.953 -19.797 -4.367 1 95.69 89 ASN B C 1
ATOM 1830 O O . ASN B 1 89 ? 10.156 -20.719 -4.5 1 95.69 89 ASN B O 1
ATOM 1834 N N . CYS B 1 90 ? 11.016 -18.75 -4.824 1 95.56 90 CYS B N 1
ATOM 1835 C CA . CYS B 1 90 ? 10.125 -17.906 -5.625 1 95.56 90 CYS B CA 1
ATOM 1836 C C . CYS B 1 90 ? 8.859 -17.562 -4.848 1 95.56 90 CYS B C 1
ATOM 1838 O O . CYS B 1 90 ? 8.859 -16.625 -4.039 1 95.56 90 CYS B O 1
ATOM 1840 N N . HIS B 1 91 ? 7.547 -18.344 -5.246 1 97.75 91 HIS B N 1
ATOM 1841 C CA . HIS B 1 91 ? 6.438 -17.672 -4.57 1 97.75 91 HIS B CA 1
ATOM 1842 C C . HIS B 1 91 ? 5.297 -18.656 -4.301 1 97.75 91 HIS B C 1
ATOM 1844 O O . HIS B 1 91 ? 5.184 -19.688 -4.969 1 97.75 91 HIS B O 1
ATOM 1850 N N . THR B 1 92 ? 4.594 -18.391 -3.195 1 98.38 92 THR B N 1
ATOM 1851 C CA . THR B 1 92 ? 3.283 -18.984 -2.963 1 98.38 92 THR B CA 1
ATOM 1852 C C . THR B 1 92 ? 2.172 -18 -3.322 1 98.38 92 THR B C 1
ATOM 1854 O O . THR B 1 92 ? 1 -18.375 -3.387 1 98.38 92 THR B O 1
ATOM 1857 N N . SER B 1 93 ? 2.52 -16.812 -3.523 1 98.31 93 SER B N 1
ATOM 1858 C CA . SER B 1 93 ? 1.63 -15.789 -4.062 1 98.31 93 SER B CA 1
ATOM 1859 C C . SER B 1 93 ? 2.391 -14.797 -4.941 1 98.31 93 SER B C 1
ATOM 1861 O O . SER B 1 93 ? 3.596 -14.609 -4.773 1 98.31 93 SER B O 1
ATOM 1863 N N . ASN B 1 94 ? 1.724 -14.266 -5.824 1 97 94 ASN B N 1
ATOM 1864 C CA . ASN B 1 94 ? 2.191 -13.203 -6.715 1 97 94 ASN B CA 1
ATOM 1865 C C . ASN B 1 94 ? 1.031 -12.383 -7.262 1 97 94 ASN B C 1
ATOM 1867 O O . ASN B 1 94 ? 0.315 -12.828 -8.156 1 97 94 ASN B O 1
ATOM 1871 N N . LEU B 1 95 ? 0.882 -11.195 -6.727 1 96.12 95 LEU B N 1
ATOM 1872 C CA . LEU B 1 95 ? -0.254 -10.375 -7.129 1 96.12 95 LEU B CA 1
ATOM 1873 C C . LEU B 1 95 ? 0.077 -9.562 -8.375 1 96.12 95 LEU B C 1
ATOM 1875 O O . LEU B 1 95 ? -0.791 -8.883 -8.93 1 96.12 95 LEU B O 1
ATOM 1879 N N . ASN B 1 96 ? 1.26 -9.719 -8.844 1 93 96 ASN B N 1
ATOM 1880 C CA . ASN B 1 96 ? 1.708 -8.977 -10.016 1 93 96 ASN B CA 1
ATOM 1881 C C . ASN B 1 96 ? 2.02 -9.906 -11.188 1 93 96 ASN B C 1
ATOM 1883 O O . ASN B 1 96 ? 2.734 -9.523 -12.109 1 93 96 ASN B O 1
ATOM 1887 N N . GLY B 1 97 ? 1.599 -11.086 -11.086 1 94 97 GLY B N 1
ATOM 1888 C CA . GLY B 1 97 ? 1.772 -12.031 -12.18 1 94 97 GLY B CA 1
ATOM 1889 C C . GLY B 1 97 ? 0.962 -11.672 -13.414 1 94 97 GLY B C 1
ATOM 1890 O O . GLY B 1 97 ? 0.35 -10.602 -13.469 1 94 97 GLY B O 1
ATOM 1891 N N . GLN B 1 98 ? 0.961 -12.594 -14.375 1 94.31 98 GLN B N 1
ATOM 1892 C CA . GLN B 1 98 ? 0.267 -12.367 -15.633 1 94.31 98 GLN B CA 1
ATOM 1893 C C . GLN B 1 98 ? -1.242 -12.523 -15.469 1 94.31 98 GLN B C 1
ATOM 1895 O O . GLN B 1 98 ? -1.706 -13.43 -14.773 1 94.31 98 GLN B O 1
ATOM 1900 N N . TYR B 1 99 ? -1.929 -11.586 -16.109 1 94.69 99 TYR B N 1
ATOM 1901 C CA . TYR B 1 99 ? -3.381 -11.711 -16.141 1 94.69 99 TYR B CA 1
ATOM 1902 C C . TYR B 1 99 ? -3.818 -12.75 -17.172 1 94.69 99 TYR B C 1
ATOM 1904 O O . TYR B 1 99 ? -4.008 -12.43 -18.344 1 94.69 99 TYR B O 1
ATOM 1912 N N . LEU B 1 100 ? -4.078 -13.969 -16.734 1 96 100 LEU B N 1
ATOM 1913 C CA . LEU B 1 100 ? -4.316 -15.086 -17.641 1 96 100 LEU B CA 1
ATOM 1914 C C . LEU B 1 100 ? -5.777 -15.523 -17.594 1 96 100 LEU B C 1
ATOM 1916 O O . LEU B 1 100 ? -6.148 -16.531 -18.188 1 96 10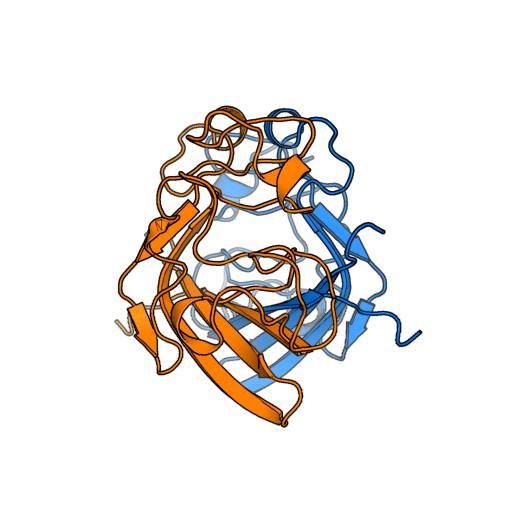0 LEU B O 1
ATOM 1920 N N . ARG B 1 101 ? -6.551 -14.844 -16.859 1 96.06 101 ARG B N 1
ATOM 1921 C CA . ARG B 1 101 ? -8.008 -14.922 -16.859 1 96.06 101 ARG B CA 1
ATOM 1922 C C . ARG B 1 101 ? -8.484 -16.312 -16.438 1 96.06 101 ARG B C 1
ATOM 1924 O O . ARG B 1 101 ? -9.266 -16.953 -17.156 1 96.06 101 ARG B O 1
ATOM 1931 N N . GLY B 1 102 ? -8.156 -16.672 -15.25 1 97.88 102 GLY B N 1
ATOM 1932 C CA . GLY B 1 102 ? -8.648 -17.922 -14.703 1 97.88 102 GLY B CA 1
ATOM 1933 C C . GLY B 1 102 ? -7.68 -19.078 -14.867 1 97.88 102 GLY B C 1
ATOM 1934 O O . GLY B 1 102 ? -6.473 -18.922 -14.664 1 97.88 102 GLY B O 1
ATOM 1935 N N . HIS B 1 103 ? -8.25 -20.328 -15.102 1 98.25 103 HIS B N 1
ATOM 1936 C CA . HIS B 1 103 ? -7.41 -21.516 -15.273 1 98.25 103 HIS B CA 1
ATOM 1937 C C . HIS B 1 103 ? -6.477 -21.359 -16.469 1 98.25 103 HIS B C 1
ATOM 1939 O O . HIS B 1 103 ? -6.887 -20.859 -17.516 1 98.25 103 HIS B O 1
ATOM 1945 N N . HIS B 1 104 ? -5.324 -21.734 -16.281 1 97.81 104 HIS B N 1
ATOM 1946 C CA . HIS B 1 104 ? -4.352 -21.672 -17.359 1 97.81 104 HIS B CA 1
ATOM 1947 C C . HIS B 1 104 ? -3.357 -22.828 -17.266 1 97.81 104 HIS B C 1
ATOM 1949 O O . HIS B 1 104 ? -3.158 -23.391 -16.188 1 97.81 104 HIS B O 1
ATOM 1955 N N . ALA B 1 105 ? -2.674 -23.172 -18.281 1 97.38 105 ALA B N 1
ATOM 1956 C CA . ALA B 1 105 ? -1.839 -24.359 -18.391 1 97.38 105 ALA B CA 1
ATOM 1957 C C . ALA B 1 105 ? -0.494 -24.156 -17.703 1 97.38 105 ALA B C 1
ATOM 1959 O O . ALA B 1 105 ? 0.048 -25.094 -17.109 1 97.38 105 ALA B O 1
ATOM 1960 N N . SER B 1 106 ? 0.026 -22.984 -17.75 1 96.5 106 SER B N 1
ATOM 1961 C CA . SER B 1 106 ? 1.347 -22.734 -17.188 1 96.5 106 SER B CA 1
ATOM 1962 C C . SER B 1 106 ? 1.317 -22.797 -15.656 1 96.5 106 SER B C 1
ATOM 1964 O O . SER B 1 106 ? 0.247 -22.734 -15.055 1 96.5 106 SER B O 1
ATOM 1966 N N . TYR B 1 107 ? 2.531 -23 -15.141 1 96.56 107 TYR B N 1
ATOM 1967 C CA . TYR B 1 107 ? 2.65 -23.141 -13.688 1 96.56 107 TYR B CA 1
ATOM 1968 C C . TYR B 1 107 ? 3.066 -21.828 -13.047 1 96.56 107 TYR B C 1
ATOM 1970 O O . TYR B 1 107 ? 4.129 -21.281 -13.359 1 96.56 107 TYR B O 1
ATOM 1978 N N . ALA B 1 108 ? 2.197 -21.266 -12.148 1 96.38 108 ALA B N 1
ATOM 1979 C CA . ALA B 1 108 ? 2.498 -20.172 -11.227 1 96.38 108 ALA B CA 1
ATOM 1980 C C . ALA B 1 108 ? 2.793 -18.875 -11.984 1 96.38 108 ALA B C 1
ATOM 1982 O O . ALA B 1 108 ? 3.473 -17.984 -11.469 1 96.38 108 ALA B O 1
ATOM 1983 N N . ASP B 1 109 ? 2.27 -18.688 -13.203 1 96.81 109 ASP B N 1
ATOM 1984 C CA . ASP B 1 109 ? 2.582 -17.531 -14.031 1 96.81 109 ASP B CA 1
ATOM 1985 C C . ASP B 1 109 ? 1.557 -16.422 -13.82 1 96.81 109 ASP B C 1
ATOM 1987 O O . ASP B 1 109 ? 1.783 -15.273 -14.227 1 96.81 109 ASP B O 1
ATOM 1991 N N . GLY B 1 110 ? 0.445 -16.719 -13.258 1 96.62 110 GLY B N 1
ATOM 1992 C CA . GLY B 1 110 ? -0.656 -15.766 -13.172 1 96.62 110 GLY B CA 1
ATOM 1993 C C . GLY B 1 110 ? -0.654 -14.961 -11.891 1 96.62 110 GLY B C 1
ATOM 1994 O O . GLY B 1 110 ? 0.358 -14.898 -11.188 1 96.62 110 GLY B O 1
ATOM 1995 N N . ILE B 1 111 ? -1.747 -14.188 -11.711 1 96.94 111 ILE B N 1
ATOM 1996 C CA . ILE B 1 111 ? -2.051 -13.562 -10.43 1 96.94 111 ILE B CA 1
ATOM 1997 C C . ILE B 1 111 ? -2.484 -14.633 -9.43 1 96.94 111 ILE B C 1
ATOM 1999 O O . ILE B 1 111 ? -3.633 -15.086 -9.445 1 96.94 111 ILE B O 1
ATOM 2003 N N . GLU B 1 112 ? -1.506 -14.844 -8.531 1 96.56 112 GLU B N 1
ATOM 2004 C CA . GLU B 1 112 ? -1.575 -16.141 -7.867 1 96.56 112 GLU B CA 1
ATOM 2005 C C . GLU B 1 112 ? -1.741 -15.977 -6.359 1 96.56 112 GLU B C 1
ATOM 2007 O O . GLU B 1 112 ? -1.111 -15.117 -5.746 1 96.56 112 GLU B O 1
ATOM 2012 N N . TRP B 1 113 ? -2.607 -16.766 -5.84 1 98.75 113 TRP B N 1
ATOM 2013 C CA . TRP B 1 113 ? -2.734 -17.094 -4.422 1 98.75 113 TRP B CA 1
ATOM 2014 C C . TRP B 1 113 ? -2.924 -18.594 -4.219 1 98.75 113 TRP B C 1
ATOM 2016 O O . TRP B 1 113 ? -4.055 -19.078 -4.188 1 98.75 113 TRP B O 1
ATOM 2026 N N . SER B 1 114 ? -1.838 -19.266 -3.934 1 98.69 114 SER B N 1
ATOM 2027 C CA . SER B 1 114 ? -1.799 -20.703 -4.121 1 98.69 114 SER B CA 1
ATOM 2028 C C . SER B 1 114 ? -2.707 -21.422 -3.125 1 98.69 114 SER B C 1
ATOM 2030 O O . SER B 1 114 ? -3.287 -22.453 -3.439 1 98.69 114 SER B O 1
ATOM 2032 N N . SER B 1 115 ? -2.828 -20.953 -1.933 1 98.81 115 SER B N 1
ATOM 2033 C CA . SER B 1 115 ? -3.59 -21.641 -0.89 1 98.81 115 SER B CA 1
ATOM 2034 C C . SER B 1 115 ? -5.09 -21.547 -1.156 1 98.81 115 SER B C 1
ATOM 2036 O O . SER B 1 115 ? -5.875 -22.266 -0.538 1 98.81 115 SER B O 1
ATOM 2038 N N . TRP B 1 116 ? -5.539 -20.719 -2.059 1 98.75 116 TRP B N 1
ATOM 2039 C CA . TRP B 1 116 ? -6.961 -20.578 -2.346 1 98.75 116 TRP B CA 1
ATOM 2040 C C . TRP B 1 116 ? -7.309 -21.172 -3.701 1 98.75 116 TRP B C 1
ATOM 2042 O O . TRP B 1 116 ? -8.07 -22.141 -3.781 1 98.75 116 TRP B O 1
ATOM 2052 N N . THR B 1 117 ? -6.605 -20.766 -4.777 1 98.56 117 THR B N 1
ATOM 2053 C CA . THR B 1 117 ? -7.031 -21.188 -6.105 1 98.56 117 THR B CA 1
ATOM 2054 C C . THR B 1 117 ? -5.957 -22.047 -6.766 1 98.56 117 THR B C 1
ATOM 2056 O O . THR B 1 117 ? -6.129 -22.516 -7.895 1 98.56 117 THR B O 1
ATOM 2059 N N . GLY B 1 118 ? -4.828 -22.203 -6.086 1 98.12 118 GLY B N 1
ATOM 2060 C CA . GLY B 1 118 ? -3.793 -23.094 -6.602 1 98.12 118 GLY B CA 1
ATOM 2061 C C . GLY B 1 118 ? -2.822 -22.391 -7.531 1 98.12 118 GLY B C 1
ATOM 2062 O O . GLY B 1 118 ? -2.846 -21.156 -7.656 1 98.12 118 GLY B O 1
ATOM 2063 N N . TRP B 1 119 ? -1.984 -23.156 -8.25 1 97.25 119 TRP B N 1
ATOM 2064 C CA . TRP B 1 119 ? -0.835 -22.656 -8.992 1 97.25 119 TRP B CA 1
ATOM 2065 C C . TRP B 1 119 ? -1.194 -22.422 -10.453 1 97.25 119 TRP B C 1
ATOM 2067 O O . TRP B 1 119 ? -0.448 -21.766 -11.188 1 97.25 119 TRP B O 1
ATOM 2077 N N . GLN B 1 120 ? -2.203 -22.938 -10.875 1 98.25 120 GLN B N 1
ATOM 2078 C CA . GLN B 1 120 ? -2.584 -22.828 -12.281 1 98.25 120 GLN B CA 1
ATOM 2079 C C . GLN B 1 120 ? -3.867 -22.016 -12.445 1 98.25 120 GLN B C 1
ATOM 2081 O O . GLN B 1 120 ? -4.727 -22.375 -13.258 1 98.25 120 GLN B O 1
ATOM 2086 N N . TYR B 1 121 ? -4.062 -21.094 -11.664 1 98.44 121 TYR B N 1
ATOM 2087 C CA . TYR B 1 121 ? -5.207 -20.188 -11.727 1 98.44 121 TYR B CA 1
ATOM 2088 C C . TYR B 1 121 ? -4.766 -18.734 -11.555 1 98.44 121 TYR B C 1
ATOM 2090 O O . TYR B 1 121 ? -3.996 -18.422 -10.641 1 98.44 121 TYR B O 1
ATOM 2098 N N . SER B 1 122 ? -5.219 -17.844 -12.469 1 98.12 122 SER B N 1
ATOM 2099 C CA . SER B 1 122 ? -4.945 -16.406 -12.406 1 98.12 122 SER B CA 1
ATOM 2100 C C . SER B 1 122 ? -6.188 -15.625 -11.992 1 98.12 122 SER B C 1
ATOM 2102 O O . SER B 1 122 ? -7.211 -15.672 -12.672 1 98.12 122 SER B O 1
ATOM 2104 N N . LEU B 1 123 ? -6.082 -14.961 -10.93 1 98.19 123 LEU B N 1
ATOM 2105 C CA . LEU B 1 123 ? -7.219 -14.32 -10.281 1 98.19 123 LEU B CA 1
ATOM 2106 C C . LEU B 1 123 ? -7.762 -13.18 -11.141 1 98.19 123 LEU B C 1
ATOM 2108 O O . LEU B 1 123 ? -7.023 -12.57 -11.914 1 98.19 123 LEU B O 1
ATOM 2112 N N . LYS B 1 124 ? -9.023 -12.914 -11.008 1 97.25 124 LYS B N 1
ATOM 2113 C CA . LYS B 1 124 ? -9.742 -11.867 -11.727 1 97.25 124 LYS B CA 1
ATOM 2114 C C . LYS B 1 124 ? -9.414 -10.492 -11.164 1 97.25 124 LYS B C 1
ATOM 2116 O O . LYS B 1 124 ? -9.234 -9.531 -11.914 1 97.25 124 LYS B O 1
ATOM 2121 N N . PHE B 1 125 ? -9.438 -10.383 -9.883 1 96.56 125 PHE B N 1
ATOM 2122 C CA . PHE B 1 125 ? -9.281 -9.094 -9.219 1 96.56 125 PHE B CA 1
ATOM 2123 C C . PHE B 1 125 ? -8.625 -9.258 -7.855 1 96.56 125 PHE B C 1
ATOM 2125 O O . PHE B 1 125 ? -8.922 -10.203 -7.129 1 96.56 125 PHE B O 1
ATOM 2132 N N . THR B 1 126 ? -7.688 -8.344 -7.543 1 97.88 126 THR B N 1
ATOM 2133 C CA . THR B 1 126 ? -7.078 -8.258 -6.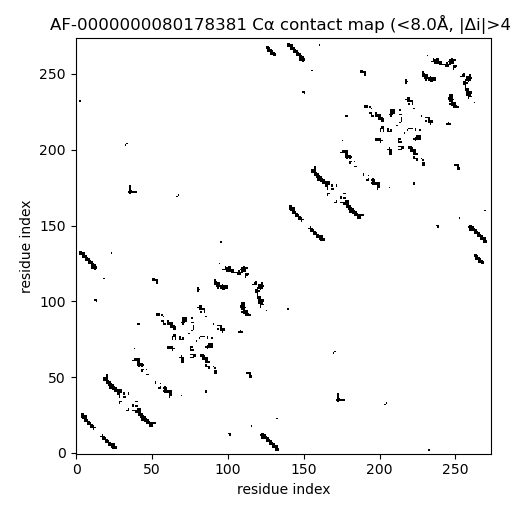219 1 97.88 126 THR B CA 1
ATOM 2134 C C . THR B 1 126 ? -7.02 -6.805 -5.746 1 97.88 126 THR B C 1
ATOM 2136 O O . THR B 1 126 ? -6.859 -5.891 -6.555 1 97.88 126 THR B O 1
ATOM 2139 N N . GLU B 1 127 ? -7.195 -6.629 -4.496 1 97.88 127 GLU B N 1
ATOM 2140 C CA . GLU B 1 127 ? -7.047 -5.312 -3.883 1 97.88 127 GLU B CA 1
ATOM 2141 C C . GLU B 1 127 ? -6.344 -5.41 -2.531 1 97.88 127 GLU B C 1
ATOM 2143 O O . GLU B 1 127 ? -6.723 -6.219 -1.685 1 97.88 127 GLU B O 1
ATOM 2148 N N . MET B 1 128 ? -5.285 -4.594 -2.342 1 98.12 128 MET B N 1
ATOM 2149 C CA . MET B 1 128 ? -4.59 -4.48 -1.062 1 98.12 128 MET B CA 1
ATOM 2150 C C . MET B 1 128 ? -5.086 -3.268 -0.28 1 98.12 128 MET B C 1
ATOM 2152 O O . MET B 1 128 ? -5.207 -2.174 -0.834 1 98.12 128 MET B O 1
ATOM 2156 N N . LYS B 1 129 ? -5.406 -3.49 0.928 1 98.12 129 LYS B N 1
ATOM 2157 C CA . LYS B 1 129 ? -5.859 -2.43 1.824 1 98.12 129 LYS B CA 1
ATOM 2158 C C . LYS B 1 129 ? -4.934 -2.293 3.027 1 98.12 129 LYS B C 1
ATOM 2160 O O . LYS B 1 129 ? -4.641 -3.279 3.707 1 98.12 129 LYS B O 1
ATOM 2165 N N . ILE B 1 130 ? -4.445 -1.12 3.262 1 96.38 130 ILE B N 1
ATOM 2166 C CA . ILE B 1 130 ? -3.506 -0.841 4.344 1 96.38 130 ILE B CA 1
ATOM 2167 C C . ILE B 1 130 ? -4.098 0.211 5.277 1 96.38 130 ILE B C 1
ATOM 2169 O O . ILE B 1 130 ? -4.586 1.247 4.828 1 96.38 130 ILE B O 1
ATOM 2173 N N . ARG B 1 131 ? -4.008 -0.084 6.574 1 95 131 ARG B N 1
ATOM 2174 C CA . ARG B 1 131 ? -4.492 0.875 7.562 1 95 131 ARG B CA 1
ATOM 2175 C C . ARG B 1 131 ? -3.699 0.771 8.859 1 95 131 ARG B C 1
ATOM 2177 O O . ARG B 1 131 ? -3.16 -0.289 9.18 1 95 131 ARG B O 1
ATOM 2184 N N . PRO B 1 132 ? -3.549 1.918 9.586 1 91.88 132 PRO B N 1
ATOM 2185 C CA . PRO B 1 132 ? -2.896 1.846 10.898 1 91.88 132 PRO B CA 1
ATOM 2186 C C . PRO B 1 132 ? -3.717 1.065 11.922 1 91.88 132 PRO B C 1
ATOM 2188 O O . PRO B 1 132 ? -4.949 1.122 11.906 1 91.88 132 PRO B O 1
ATOM 2191 N N . LEU B 1 133 ? -2.988 0.296 12.703 1 87.69 133 LEU B N 1
ATOM 2192 C CA . LEU B 1 133 ? -3.623 -0.336 13.852 1 87.69 133 LEU B CA 1
ATOM 2193 C C . LEU B 1 133 ? -3.529 0.558 15.086 1 87.69 133 LEU B C 1
ATOM 2195 O O . LEU B 1 133 ? -2.432 0.937 15.5 1 87.69 133 LEU B O 1
ATOM 2199 N N . ARG B 1 134 ? -4.535 1.207 15.43 1 76.81 134 ARG B N 1
ATOM 2200 C CA . ARG B 1 134 ? -4.512 2.1 16.578 1 76.81 134 ARG B CA 1
ATOM 2201 C C . ARG B 1 134 ? -5.062 1.404 17.828 1 76.81 134 ARG B C 1
ATOM 2203 O O . ARG B 1 134 ? -6.02 0.634 17.734 1 76.81 134 ARG B O 1
ATOM 2210 N N . GLU B 1 135 ? -4.176 1.151 18.75 1 59.84 135 GLU B N 1
ATOM 2211 C CA . GLU B 1 135 ? -4.609 0.56 20.016 1 59.84 135 GLU B CA 1
ATOM 2212 C C . GLU B 1 135 ? -5.605 1.463 20.734 1 59.84 135 GLU B C 1
ATOM 2214 O O . GLU B 1 135 ? -5.461 2.688 20.719 1 59.84 135 GLU B O 1
ATOM 2219 N N . GLU B 1 136 ? -6.836 1.129 20.672 1 53.91 136 GLU B N 1
ATOM 2220 C CA . GLU B 1 136 ? -7.777 1.833 21.531 1 53.91 136 GLU B CA 1
ATOM 2221 C C . GLU B 1 136 ? -7.215 2.004 22.938 1 53.91 136 GLU B C 1
ATOM 2223 O O . GLU B 1 136 ? -6.824 1.025 23.578 1 53.91 136 GLU B O 1
ATOM 2228 N N . LYS B 1 137 ? -6.234 2.914 23.109 1 43.84 137 LYS B N 1
ATOM 2229 C CA . LYS B 1 137 ? -6.035 3.143 24.531 1 43.84 137 LYS B CA 1
ATOM 2230 C C . LYS B 1 137 ? -7.254 3.816 25.156 1 43.84 137 LYS B C 1
ATOM 2232 O O . LYS B 1 137 ? -7.965 4.57 24.484 1 43.84 137 LYS B O 1
#

Nearest PDB structures (foldseek):
  4m7f-assembly1_A  TM=9.813E-01  e=9.308E-22  Homo sapiens
  4r9t-assembly1_B  TM=9.569E-01  e=1.348E-16  Homo sapiens
  1jc9-assembly1_A  TM=9.675E-01  e=6.447E-16  Tachypleus tridentatus
  2jhk-assembly1_F  TM=9.697E-01  e=1.220E-15  Homo sapiens
  2j3o-assembly1_C  TM=9.571E-01  e=9.128E-16  Homo sapiens

Radius of gyration: 18.68 Å; Cα contacts (8 Å, |Δi|>4): 742; chains: 2; bounding box: 38×48×48 Å